Protein AF-A0ABD2HGW5-F1 (afdb_monomer_lite)

Secondary structure (DSSP, 8-state):
---SSSHHHHHHHHHSTTS--HHHHHHHHHHHHS-HHHHHHHHHHHHHHHHHHHHHHHHHHHHSHHHHHHHHHHHHHHHHHHHHHHHHHHHHHHHHHHHHHHHHHHHHHHHHHHHHHHHHHHHHHTHHHHHHHHHHHHHHHHHHHTT-HHHHHHHHHHHHHHHHH-TT-HHHHHHHHHHHHHHHHHHHHHHHHHTS---HHHHHHHHHHHHHHT-S-HHHHHHHHHHHHHHHHHHHHHTS--SSHHHHHHHHHHHHHHHHHHHHHHHHHHH------TTS-HHHHHHHHHHHHHHHHHHHHHHHHHHHHHHHT--

Structure (mmCIF, N/CA/C/O backbone):
data_AF-A0ABD2HGW5-F1
#
_entry.id   AF-A0ABD2HGW5-F1
#
loop_
_atom_site.group_PDB
_atom_site.id
_atom_site.type_symbol
_atom_site.label_atom_id
_atom_site.label_alt_id
_atom_site.label_comp_id
_atom_site.label_asym_id
_atom_site.label_entity_id
_atom_site.label_seq_id
_atom_site.pdbx_PDB_ins_code
_atom_site.Cartn_x
_atom_site.Cartn_y
_atom_site.Cartn_z
_atom_site.occupancy
_atom_site.B_iso_or_equiv
_atom_site.auth_seq_id
_atom_site.auth_comp_id
_atom_site.auth_asym_id
_atom_site.auth_atom_id
_atom_site.pdbx_PDB_model_num
ATOM 1 N N . MET A 1 1 ? -99.941 -37.523 94.372 1.00 29.86 1 MET A N 1
ATOM 2 C CA . MET A 1 1 ? -100.876 -36.448 93.976 1.00 29.86 1 MET A CA 1
ATOM 3 C C . MET A 1 1 ? -100.697 -35.357 95.015 1.00 29.86 1 MET A C 1
ATOM 5 O O . MET A 1 1 ? -101.190 -35.542 96.112 1.00 29.86 1 MET A O 1
ATOM 9 N N . ALA A 1 2 ? -99.752 -34.424 94.890 1.00 38.03 2 ALA A N 1
ATOM 10 C CA . ALA A 1 2 ? -99.457 -33.485 93.797 1.00 38.03 2 ALA A CA 1
ATOM 11 C C . ALA A 1 2 ? -100.592 -32.470 93.573 1.00 38.03 2 ALA A C 1
ATOM 13 O O . ALA A 1 2 ? -101.734 -32.894 93.417 1.00 38.03 2 ALA A O 1
ATOM 14 N N . ALA A 1 3 ? -100.196 -31.190 93.493 1.00 36.38 3 ALA A N 1
ATOM 15 C CA . ALA A 1 3 ? -100.978 -29.944 93.518 1.00 36.38 3 ALA A CA 1
ATOM 16 C C . ALA A 1 3 ? -101.358 -29.543 94.956 1.00 36.38 3 ALA A C 1
ATOM 18 O O . ALA A 1 3 ? -102.123 -30.245 95.600 1.00 36.38 3 ALA A O 1
ATOM 19 N N . VAL A 1 4 ? -100.800 -28.492 95.562 1.00 37.59 4 VAL A N 1
ATOM 20 C CA . VAL A 1 4 ? -100.741 -27.102 95.085 1.00 37.59 4 VAL A CA 1
ATOM 21 C C . VAL A 1 4 ? -99.543 -26.395 95.747 1.00 37.59 4 VAL A C 1
ATOM 23 O O . VAL A 1 4 ? -99.607 -26.099 96.928 1.00 37.59 4 VAL A O 1
ATOM 26 N N . ASP A 1 5 ? -98.468 -26.159 94.994 1.00 42.19 5 ASP A N 1
ATOM 27 C CA . ASP A 1 5 ? -97.391 -25.187 95.313 1.00 42.19 5 ASP A CA 1
ATOM 28 C C . ASP A 1 5 ? -96.862 -24.537 94.009 1.00 42.19 5 ASP A C 1
ATOM 30 O O . ASP A 1 5 ? -95.784 -23.962 93.944 1.00 42.19 5 ASP A O 1
ATOM 34 N N . VAL A 1 6 ? -97.630 -24.663 92.915 1.00 44.66 6 VAL A N 1
ATOM 35 C CA . VAL A 1 6 ? -97.251 -24.200 91.564 1.00 44.66 6 VAL A CA 1
ATOM 36 C C . VAL A 1 6 ? -97.795 -22.792 91.279 1.00 44.66 6 VAL A C 1
ATOM 38 O O . VAL A 1 6 ? -97.371 -22.142 90.326 1.00 44.66 6 VAL A O 1
ATOM 41 N N . GLU A 1 7 ? -98.723 -22.284 92.096 1.00 46.53 7 GLU A N 1
ATOM 42 C CA . GLU A 1 7 ? -99.352 -20.981 91.843 1.00 46.53 7 GLU A CA 1
ATOM 43 C C . GLU A 1 7 ? -98.457 -19.794 92.248 1.00 46.53 7 GLU A C 1
ATOM 45 O O . GLU A 1 7 ? -98.432 -18.799 91.517 1.00 46.53 7 GLU A O 1
ATOM 50 N N . ASP A 1 8 ? -97.632 -19.926 93.295 1.00 50.41 8 ASP A N 1
ATOM 51 C CA . ASP A 1 8 ? -96.753 -18.843 93.771 1.00 50.41 8 ASP A CA 1
ATOM 52 C C . ASP A 1 8 ? -95.543 -18.597 92.850 1.00 50.41 8 ASP A C 1
ATOM 54 O O . ASP A 1 8 ? -95.206 -17.443 92.561 1.00 50.41 8 ASP A O 1
ATOM 58 N N . GLU A 1 9 ? -94.940 -19.653 92.285 1.00 49.97 9 GLU A N 1
ATOM 59 C CA . GLU A 1 9 ? -93.882 -19.506 91.269 1.00 49.97 9 GLU A CA 1
ATOM 60 C C . GLU A 1 9 ? -94.418 -18.878 89.970 1.00 49.97 9 GLU A C 1
ATOM 62 O O . GLU A 1 9 ? -93.730 -18.083 89.318 1.00 49.97 9 GLU A O 1
ATOM 67 N N . SER A 1 10 ? -95.669 -19.183 89.598 1.00 51.41 10 SER A N 1
ATOM 68 C CA . SER A 1 10 ? -96.284 -18.647 88.377 1.00 51.41 10 SER A CA 1
ATOM 69 C C . SER A 1 10 ? -96.604 -17.152 88.490 1.00 51.41 10 SER A C 1
ATOM 71 O O . SER A 1 10 ? -96.489 -16.420 87.502 1.00 51.41 10 SER A O 1
ATOM 73 N N . LEU A 1 11 ? -96.936 -16.672 89.694 1.00 54.91 11 LEU A N 1
ATOM 74 C CA . LEU A 1 11 ? -97.235 -15.263 89.944 1.00 54.91 11 LEU A CA 1
ATOM 75 C C . LEU A 1 11 ? -95.984 -14.389 89.792 1.00 54.91 11 LEU A C 1
ATOM 77 O O . LEU A 1 11 ? -96.024 -13.420 89.031 1.00 54.91 11 LEU A O 1
ATOM 81 N N . LEU A 1 12 ? -94.850 -14.763 90.395 1.00 52.69 12 LEU A N 1
ATOM 82 C CA . LEU A 1 12 ? -93.587 -14.018 90.256 1.00 52.69 12 LEU A CA 1
ATOM 83 C C . LEU A 1 12 ? -93.066 -14.022 88.810 1.00 52.69 12 LEU A C 1
ATOM 85 O O . LEU A 1 12 ? -92.656 -12.979 88.292 1.00 52.69 12 LEU A O 1
ATOM 89 N N . ALA A 1 13 ? -93.162 -15.166 88.127 1.00 54.53 13 ALA A N 1
ATOM 90 C CA . ALA A 1 13 ? -92.785 -15.289 86.722 1.00 54.53 13 ALA A CA 1
ATOM 91 C C . ALA A 1 13 ? -93.717 -14.504 85.778 1.00 54.53 13 ALA A C 1
ATOM 93 O O . ALA A 1 13 ? -93.279 -14.060 84.719 1.00 54.53 13 ALA A O 1
ATOM 94 N N . SER A 1 14 ? -94.994 -14.316 86.131 1.00 55.28 14 SER A N 1
ATOM 95 C CA . SER A 1 14 ? -95.947 -13.534 85.329 1.00 55.28 14 SER A CA 1
ATOM 96 C C . SER A 1 14 ? -95.787 -12.018 85.495 1.00 55.28 14 SER A C 1
ATOM 98 O O . SER A 1 14 ? -96.019 -11.282 84.538 1.00 55.28 14 SER A O 1
ATOM 100 N N . ILE A 1 15 ? -95.337 -11.548 86.665 1.00 56.56 15 ILE A N 1
ATOM 101 C CA . ILE A 1 15 ? -95.212 -10.114 86.973 1.00 56.56 15 ILE A CA 1
ATOM 102 C C . ILE A 1 15 ? -93.927 -9.503 86.374 1.00 56.56 15 ILE A C 1
ATOM 104 O O . ILE A 1 15 ? -93.929 -8.330 86.003 1.00 56.56 15 ILE A O 1
ATOM 108 N N . PHE A 1 16 ? -92.841 -10.275 86.214 1.00 57.75 16 PHE A N 1
ATOM 109 C CA . PHE A 1 16 ? -91.511 -9.741 85.845 1.00 57.75 16 PHE A CA 1
ATOM 110 C C . PHE A 1 16 ? -90.902 -10.301 84.544 1.00 57.75 16 PHE A C 1
ATOM 112 O O . PHE A 1 16 ? -89.715 -10.103 84.280 1.00 57.75 16 PHE A O 1
ATOM 119 N N . LYS A 1 17 ? -91.716 -10.963 83.716 1.00 51.47 17 LYS A N 1
ATOM 120 C CA . LYS A 1 17 ? -91.305 -11.904 82.656 1.00 51.47 17 LYS A CA 1
ATOM 121 C C . LYS A 1 17 ? -90.344 -11.399 81.563 1.00 51.47 17 LYS A C 1
ATOM 123 O O . LYS A 1 17 ? -89.760 -12.236 80.892 1.00 51.47 17 LYS A O 1
ATOM 128 N N . ASP A 1 18 ? -90.119 -10.091 81.408 1.00 51.03 18 ASP A N 1
ATOM 129 C CA . ASP A 1 18 ? -89.374 -9.537 80.258 1.00 51.03 18 ASP A CA 1
ATOM 130 C C . ASP A 1 18 ? -88.251 -8.531 80.598 1.00 51.03 18 ASP A C 1
ATOM 132 O O . ASP A 1 18 ? -87.866 -7.728 79.748 1.00 51.03 18 ASP A O 1
ATOM 136 N N . ARG A 1 19 ? -87.697 -8.507 81.823 1.00 50.50 19 ARG A N 1
ATOM 137 C CA . ARG A 1 19 ? -86.692 -7.470 82.186 1.00 50.50 19 ARG A CA 1
ATOM 138 C C . ARG A 1 19 ? -85.349 -7.930 82.757 1.00 50.50 19 ARG A C 1
ATOM 140 O O . ARG A 1 19 ? -84.525 -7.066 83.050 1.00 50.50 19 ARG A O 1
ATOM 147 N N . PHE A 1 20 ? -85.072 -9.227 82.871 1.00 50.81 20 PHE A N 1
ATOM 148 C CA . PHE A 1 20 ? -83.900 -9.704 83.619 1.00 50.81 20 PHE A CA 1
ATOM 149 C C . PHE A 1 20 ? -83.059 -10.749 82.853 1.00 50.81 20 PHE A C 1
ATOM 151 O O . PHE A 1 20 ? -83.601 -11.604 82.156 1.00 50.81 20 PHE A O 1
ATOM 158 N N . SER A 1 21 ? -81.722 -10.645 82.944 1.00 59.00 21 SER A N 1
ATOM 159 C CA . SER A 1 21 ? -80.742 -11.567 82.333 1.00 59.00 21 SER A CA 1
ATOM 160 C C . SER A 1 21 ? -80.774 -12.956 83.010 1.00 59.00 21 SER A C 1
ATOM 162 O O . SER A 1 21 ? -81.292 -13.072 84.120 1.00 59.00 21 SER A O 1
ATOM 164 N N . PRO A 1 22 ? -80.237 -14.034 82.399 1.00 64.31 22 PRO A N 1
ATOM 165 C CA . PRO A 1 22 ? -80.263 -15.382 82.991 1.00 64.31 22 PRO A CA 1
ATOM 166 C C . PRO A 1 22 ? -79.660 -15.462 84.407 1.00 64.31 22 PRO A C 1
ATOM 168 O O . PRO A 1 22 ? -80.203 -16.174 85.250 1.00 64.31 22 PRO A O 1
ATOM 171 N N . ASP A 1 23 ? -78.624 -14.672 84.703 1.00 64.75 23 ASP A N 1
ATOM 172 C CA . ASP A 1 23 ? -78.031 -14.574 86.047 1.00 64.75 23 ASP A CA 1
ATOM 173 C C . ASP A 1 23 ? -78.985 -13.921 87.060 1.00 64.75 23 ASP A C 1
ATOM 175 O O . ASP A 1 23 ? -79.025 -14.298 88.230 1.00 64.75 23 ASP A O 1
ATOM 179 N N . CYS A 1 24 ? -79.820 -12.982 86.607 1.00 62.97 24 CYS A N 1
ATOM 180 C CA . CYS A 1 24 ? -80.862 -12.394 87.439 1.00 62.97 24 CYS A CA 1
ATOM 181 C C . CYS A 1 24 ? -81.996 -13.387 87.736 1.00 62.97 24 CYS A C 1
ATOM 183 O O . CYS A 1 24 ? -82.562 -13.324 88.819 1.00 62.97 24 CYS A O 1
ATOM 185 N N . ASN A 1 25 ? -82.318 -14.322 86.834 1.00 67.00 25 ASN A N 1
ATOM 186 C CA . ASN A 1 25 ? -83.339 -15.345 87.102 1.00 67.00 25 ASN A CA 1
ATOM 187 C C . ASN A 1 25 ? -82.883 -16.349 88.172 1.00 67.00 25 ASN A C 1
ATOM 189 O O . ASN A 1 25 ? -83.678 -16.719 89.035 1.00 67.00 25 ASN A O 1
ATOM 193 N N . ALA A 1 26 ? -81.603 -16.739 88.161 1.00 70.25 26 ALA A N 1
ATOM 194 C CA . ALA A 1 26 ? -81.020 -17.559 89.225 1.00 70.25 26 ALA A CA 1
ATOM 195 C C . ALA A 1 26 ? -81.057 -16.821 90.575 1.00 70.25 26 ALA A C 1
ATOM 197 O O . ALA A 1 26 ? -81.486 -17.377 91.584 1.00 70.25 26 ALA A O 1
ATOM 198 N N . TYR A 1 27 ? -80.725 -15.530 90.567 1.00 73.19 27 TYR A N 1
ATOM 199 C CA . TYR A 1 27 ? -80.792 -14.685 91.755 1.00 73.19 27 TYR A CA 1
ATOM 200 C C . TYR A 1 27 ? -82.217 -14.503 92.300 1.00 73.19 27 TYR A C 1
ATOM 202 O O . TYR A 1 27 ? -82.440 -14.540 93.507 1.00 73.19 27 TYR A O 1
ATOM 210 N N . LEU A 1 28 ? -83.207 -14.353 91.414 1.00 67.19 28 LEU A N 1
ATOM 211 C CA . LEU A 1 28 ? -84.623 -14.245 91.779 1.00 67.19 28 LEU A CA 1
ATOM 212 C C . LEU A 1 28 ? -85.158 -15.537 92.412 1.00 67.19 28 LEU A C 1
ATOM 214 O O . LEU A 1 28 ? -85.936 -15.461 93.361 1.00 67.19 28 LEU A O 1
ATOM 218 N N . SER A 1 29 ? -84.706 -16.705 91.940 1.00 70.00 29 SER A N 1
ATOM 219 C CA . SER A 1 29 ? -85.039 -17.992 92.568 1.00 70.00 29 SER A CA 1
ATOM 220 C C . SER A 1 29 ? -84.403 -18.160 93.956 1.00 70.00 29 SER A C 1
ATOM 222 O O . SER A 1 29 ? -85.014 -18.722 94.868 1.00 70.00 29 SER A O 1
ATOM 224 N N . GLU A 1 30 ? -83.206 -17.603 94.156 1.00 71.00 30 GLU A N 1
ATOM 225 C CA . GLU A 1 30 ? -82.530 -17.570 95.454 1.00 71.00 30 GLU A CA 1
ATOM 226 C C . GLU A 1 30 ? -83.251 -16.615 96.423 1.00 71.00 30 GLU A C 1
ATOM 228 O O . GLU A 1 30 ? -83.513 -16.981 97.568 1.00 71.00 30 GLU A O 1
ATOM 233 N N . LEU A 1 31 ? -83.704 -15.453 95.935 1.00 67.56 31 LEU A N 1
ATOM 234 C CA . LEU A 1 31 ? -84.539 -14.492 96.667 1.00 67.56 31 LEU A CA 1
ATOM 235 C C . LEU A 1 31 ? -85.859 -15.107 97.156 1.00 67.56 31 LEU A C 1
ATOM 237 O O . LEU A 1 31 ? -86.202 -14.944 98.323 1.00 67.56 31 LEU A O 1
ATOM 241 N N . SER A 1 32 ? -86.578 -15.861 96.317 1.00 68.31 32 SER A N 1
ATOM 242 C CA . SER A 1 32 ? -87.833 -16.518 96.726 1.00 68.31 32 SER A CA 1
ATOM 243 C C . SER A 1 32 ? -87.646 -17.618 97.778 1.00 68.31 32 SER A C 1
ATOM 245 O O . SER A 1 32 ? -88.598 -17.975 98.466 1.00 68.31 32 SER A O 1
ATOM 247 N N . SER A 1 33 ? -86.427 -18.143 97.926 1.00 71.69 33 SER A N 1
ATOM 248 C CA . SER A 1 33 ? -86.093 -19.174 98.918 1.00 71.69 33 SER A CA 1
ATOM 249 C C . SER A 1 33 ? -85.657 -18.613 100.284 1.00 71.69 33 SER A C 1
ATOM 251 O O . SER A 1 33 ? -85.537 -19.363 101.257 1.00 71.69 33 SER A O 1
ATOM 253 N N . LEU A 1 34 ? -85.435 -17.296 100.385 1.00 70.56 34 LEU A N 1
ATOM 254 C CA . LEU A 1 34 ? -85.003 -16.619 101.609 1.00 70.56 34 LEU A CA 1
ATOM 255 C C . LEU A 1 34 ? -86.195 -16.281 102.518 1.00 70.56 34 LEU A C 1
ATOM 257 O O . LEU A 1 34 ? -87.286 -15.934 102.072 1.00 70.56 34 LEU A O 1
ATOM 261 N N . ARG A 1 35 ? -85.988 -16.337 103.839 1.00 69.56 35 ARG A N 1
ATOM 262 C CA . ARG A 1 35 ? -87.020 -15.937 104.815 1.00 69.56 35 ARG A CA 1
ATOM 263 C C . ARG A 1 35 ? -87.236 -14.421 104.767 1.00 69.56 35 ARG A C 1
ATOM 265 O O . ARG A 1 35 ? -86.282 -13.678 104.557 1.00 69.56 35 ARG A O 1
ATOM 272 N N . LEU A 1 36 ? -88.462 -13.957 105.038 1.00 67.75 36 LEU A N 1
ATOM 273 C CA . LEU A 1 36 ? -88.866 -12.542 104.925 1.00 67.75 36 LEU A CA 1
ATOM 274 C C . LEU A 1 36 ? -87.897 -11.565 105.628 1.00 67.75 36 LEU A C 1
ATOM 276 O O . LEU A 1 36 ? -87.579 -10.512 105.088 1.00 67.75 36 LEU A O 1
ATOM 280 N N . GLU A 1 37 ? -87.358 -11.940 106.791 1.00 65.62 37 GLU A N 1
ATOM 281 C CA . GLU A 1 37 ? -86.368 -11.147 107.543 1.00 65.62 37 GLU A CA 1
ATOM 282 C C . GLU A 1 37 ? -85.023 -10.974 106.813 1.00 65.62 37 GLU A C 1
ATOM 284 O O . GLU A 1 37 ? -84.362 -9.946 106.951 1.00 65.62 37 GLU A O 1
ATOM 289 N N . GLN A 1 38 ? -84.610 -11.971 106.027 1.00 63.25 38 GLN A N 1
ATOM 290 C CA . GLN A 1 38 ? -83.389 -11.935 105.221 1.00 63.25 38 GLN A CA 1
ATOM 291 C C . GLN A 1 38 ? -83.611 -11.200 103.899 1.00 63.25 38 GLN A C 1
ATOM 293 O O . GLN A 1 38 ? -82.710 -10.498 103.453 1.00 63.25 38 GLN A O 1
ATOM 298 N N . LEU A 1 39 ? -84.815 -11.291 103.324 1.00 70.75 39 LEU A N 1
ATOM 299 C CA . LEU A 1 39 ? -85.199 -10.561 102.113 1.00 70.75 39 LEU A CA 1
ATOM 300 C C . LEU A 1 39 ? -85.218 -9.040 102.336 1.00 70.75 39 LEU A C 1
ATOM 302 O O . LEU A 1 39 ? -84.816 -8.274 101.467 1.00 70.75 39 LEU A O 1
ATOM 306 N N . VAL A 1 40 ? -85.640 -8.599 103.525 1.00 73.12 40 VAL A N 1
ATOM 307 C CA . VAL A 1 40 ? -85.648 -7.175 103.905 1.00 73.12 40 VAL A CA 1
ATOM 308 C C . VAL A 1 40 ? -84.226 -6.612 104.058 1.00 73.12 40 VAL A C 1
ATOM 310 O O . VAL A 1 40 ? -84.004 -5.446 103.752 1.00 73.12 40 VAL A O 1
ATOM 313 N N . ARG A 1 41 ? -83.253 -7.435 104.476 1.00 75.44 41 ARG A N 1
ATOM 314 C CA . ARG A 1 41 ? -81.828 -7.057 104.605 1.00 75.44 41 ARG A CA 1
ATOM 315 C C . ARG A 1 41 ? -81.005 -7.259 103.334 1.00 75.44 41 ARG A C 1
ATOM 317 O O . ARG A 1 41 ? -79.862 -6.824 103.253 1.00 75.44 41 ARG A O 1
ATOM 324 N N . GLU A 1 42 ? -81.573 -7.931 102.349 1.00 78.69 42 GLU A N 1
ATOM 325 C CA . GLU A 1 42 ? -80.958 -8.232 101.064 1.00 78.69 42 GLU A CA 1
ATOM 326 C C . GLU A 1 42 ? -80.521 -6.975 100.276 1.00 78.69 42 GLU A C 1
ATOM 328 O O . GLU A 1 42 ? -79.347 -6.895 99.908 1.00 78.69 42 GLU A O 1
ATOM 333 N N . PRO A 1 43 ? -81.366 -5.937 100.090 1.00 80.62 43 PRO A N 1
ATOM 334 C CA . PRO A 1 43 ? -80.943 -4.720 99.399 1.00 80.62 43 PRO A CA 1
ATOM 335 C C . PRO A 1 43 ? -79.832 -3.974 100.145 1.00 80.62 43 PRO A C 1
ATOM 337 O O . PRO A 1 43 ? -78.943 -3.417 99.502 1.00 80.62 43 PRO A O 1
ATOM 340 N N . GLU A 1 44 ? -79.849 -3.992 101.482 1.00 81.12 44 GLU A N 1
ATOM 341 C CA . GLU A 1 44 ? -78.773 -3.425 102.302 1.00 81.12 44 GLU A CA 1
ATOM 342 C C . GLU A 1 44 ? -77.466 -4.200 102.082 1.00 81.12 44 GLU A C 1
ATOM 344 O O . GLU A 1 44 ? -76.440 -3.589 101.788 1.00 81.12 44 GLU A O 1
ATOM 349 N N . ARG A 1 45 ? -77.514 -5.539 102.084 1.00 82.94 45 ARG A N 1
ATOM 350 C CA . ARG A 1 45 ? -76.362 -6.405 101.788 1.00 82.94 45 ARG A CA 1
ATOM 351 C C . ARG A 1 45 ? -75.800 -6.167 100.386 1.00 82.94 45 ARG A C 1
ATOM 353 O O . ARG A 1 45 ? -74.595 -6.017 100.234 1.00 82.94 45 ARG A O 1
ATOM 360 N N . LEU A 1 46 ? -76.643 -6.092 99.355 1.00 83.75 46 LEU A N 1
ATOM 361 C CA . LEU A 1 46 ? -76.188 -5.794 97.990 1.00 83.75 46 LEU A CA 1
ATOM 362 C C . LEU A 1 46 ? -75.581 -4.402 97.871 1.00 83.75 46 LEU A C 1
ATOM 364 O O . LEU A 1 46 ? -74.644 -4.191 97.098 1.00 83.75 46 LEU A O 1
ATOM 368 N N . GLN A 1 47 ? -76.125 -3.431 98.600 1.00 84.75 47 GLN A N 1
ATOM 369 C CA . GLN A 1 47 ? -75.588 -2.081 98.617 1.00 84.75 47 GLN A CA 1
ATOM 370 C C . GLN A 1 47 ? -74.222 -2.043 99.316 1.00 84.75 47 GLN A C 1
ATOM 372 O O . GLN A 1 47 ? -73.318 -1.369 98.816 1.00 84.75 47 GLN A O 1
ATOM 377 N N . GLU A 1 48 ? -74.048 -2.809 100.394 1.00 86.31 48 GLU A N 1
ATOM 378 C CA . GLU A 1 48 ? -72.771 -3.020 101.081 1.00 86.31 48 GLU A CA 1
ATOM 379 C C . GLU A 1 48 ? -71.753 -3.750 100.197 1.00 86.31 48 GLU A C 1
ATOM 381 O O . GLU A 1 48 ? -70.641 -3.254 100.026 1.00 86.31 48 GLU A O 1
ATOM 386 N N . ASP A 1 49 ? -72.131 -4.851 99.546 1.00 85.06 49 ASP A N 1
ATOM 387 C CA . ASP A 1 49 ? -71.257 -5.602 98.638 1.00 85.06 49 ASP A CA 1
ATOM 388 C C . ASP A 1 49 ? -70.865 -4.765 97.419 1.00 85.06 49 ASP A C 1
ATOM 390 O O . ASP A 1 49 ? -69.699 -4.719 97.024 1.00 85.06 49 ASP A O 1
ATOM 394 N N . ARG A 1 50 ? -71.804 -4.015 96.836 1.00 87.50 50 ARG A N 1
ATOM 395 C CA . ARG A 1 50 ? -71.499 -3.079 95.748 1.00 87.50 50 ARG A CA 1
ATOM 396 C C . ARG A 1 50 ? -70.545 -1.984 96.214 1.00 87.50 50 ARG A C 1
ATOM 398 O O . ARG A 1 50 ? -69.627 -1.628 95.471 1.00 87.50 50 ARG A O 1
ATOM 405 N N . ALA A 1 51 ? -70.761 -1.425 97.404 1.00 87.94 51 ALA A N 1
ATOM 406 C CA . ALA A 1 51 ? -69.868 -0.425 97.97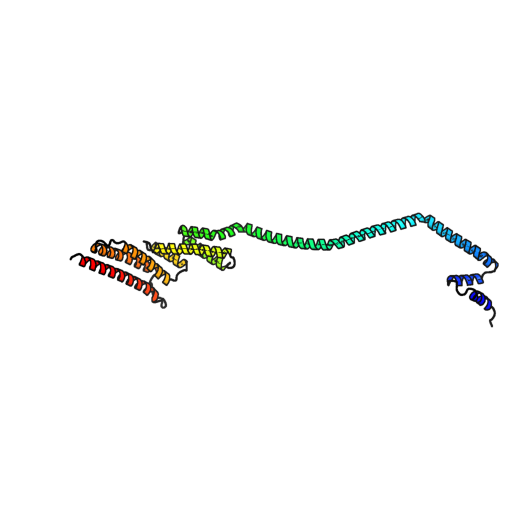7 1.00 87.94 51 ALA A CA 1
ATOM 407 C C . ALA A 1 51 ? -68.472 -1.014 98.224 1.00 87.94 51 ALA A C 1
ATOM 409 O O . ALA A 1 51 ? -67.481 -0.375 97.868 1.00 87.94 51 ALA A O 1
ATOM 410 N N . LEU A 1 52 ? -68.395 -2.250 98.723 1.00 89.69 52 LEU A N 1
ATOM 411 C CA . LEU A 1 52 ? -67.159 -2.989 98.948 1.00 89.69 52 LEU A CA 1
ATOM 412 C C . LEU A 1 52 ? -66.415 -3.248 97.637 1.00 89.69 52 LEU A C 1
ATOM 414 O O . LEU A 1 52 ? -65.232 -2.939 97.547 1.00 89.69 52 LEU A O 1
ATOM 418 N N . ILE A 1 53 ? -67.087 -3.744 96.598 1.00 88.38 53 ILE A N 1
ATOM 419 C CA . ILE A 1 53 ? -66.476 -4.003 95.287 1.00 88.38 53 ILE A CA 1
ATOM 420 C C . ILE A 1 53 ? -66.008 -2.694 94.646 1.00 88.38 53 ILE A C 1
ATOM 422 O O . ILE A 1 53 ? -64.908 -2.630 94.093 1.00 88.38 53 ILE A O 1
ATOM 426 N N . LEU A 1 54 ? -66.792 -1.616 94.742 1.00 90.00 54 LEU A N 1
ATOM 427 C CA . LEU A 1 54 ? -66.372 -0.298 94.261 1.00 90.00 54 LEU A CA 1
ATOM 428 C C . LEU A 1 54 ? -65.158 0.222 95.030 1.00 90.00 54 LEU A C 1
ATOM 430 O O . LEU A 1 54 ? -64.255 0.793 94.419 1.00 90.00 54 LEU A O 1
ATOM 434 N N . GL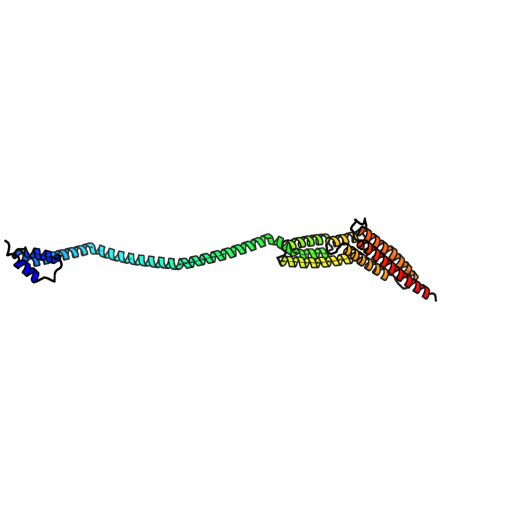N A 1 55 ? -65.109 0.011 96.343 1.00 88.25 55 GLN A N 1
ATOM 435 C CA . GLN A 1 55 ? -63.971 0.387 97.171 1.00 88.25 55 GLN A CA 1
ATOM 436 C C . GLN A 1 55 ? -62.741 -0.464 96.846 1.00 88.25 55 GLN A C 1
ATOM 438 O O . GLN A 1 55 ? -61.673 0.098 96.648 1.00 88.25 55 GLN A O 1
ATOM 443 N N . GLN A 1 56 ? -62.883 -1.778 96.673 1.00 89.31 56 GLN A N 1
ATOM 444 C CA . GLN A 1 56 ? -61.807 -2.679 96.252 1.00 89.31 56 GLN A CA 1
ATOM 445 C C . GLN A 1 56 ? -61.280 -2.324 94.861 1.00 89.31 56 GLN A C 1
ATOM 447 O O . GLN A 1 56 ? -60.072 -2.310 94.643 1.00 89.31 56 GLN A O 1
ATOM 452 N N . THR A 1 57 ? -62.164 -1.976 93.927 1.00 85.38 57 THR A N 1
ATOM 453 C CA . THR A 1 57 ? -61.779 -1.554 92.574 1.00 85.38 57 THR A CA 1
ATOM 454 C C . THR A 1 57 ? -61.063 -0.204 92.610 1.00 85.38 57 THR A C 1
ATOM 456 O O . THR A 1 57 ? -60.055 -0.025 91.927 1.00 85.38 57 THR A O 1
ATOM 459 N N . ARG A 1 58 ? -61.529 0.739 93.442 1.00 84.44 58 ARG A N 1
ATOM 460 C CA . ARG A 1 58 ? -60.862 2.031 93.664 1.00 84.44 58 ARG A CA 1
ATOM 461 C C . ARG A 1 58 ? -59.517 1.871 94.355 1.00 84.44 58 ARG A C 1
ATOM 463 O O . ARG A 1 58 ? -58.562 2.492 93.913 1.00 84.44 58 ARG A O 1
ATOM 470 N N . ASP A 1 59 ? -59.416 1.022 95.369 1.00 86.00 59 ASP A N 1
ATOM 471 C CA . ASP A 1 59 ? -58.167 0.727 96.067 1.00 86.00 59 ASP A CA 1
ATOM 472 C C . ASP A 1 59 ? -57.181 0.017 95.145 1.00 86.00 59 ASP A C 1
ATOM 474 O O . ASP A 1 59 ? -55.997 0.330 95.163 1.00 86.00 59 ASP A O 1
ATOM 478 N N . LEU A 1 60 ? -57.640 -0.898 94.289 1.00 84.88 60 LEU A N 1
ATOM 479 C CA . LEU A 1 60 ? -56.793 -1.548 93.294 1.00 84.88 60 LEU A CA 1
ATOM 480 C C . LEU A 1 60 ? -56.316 -0.548 92.233 1.00 84.88 60 LEU A C 1
ATOM 482 O O . LEU A 1 60 ? -55.131 -0.532 91.894 1.00 84.88 60 LEU A O 1
ATOM 486 N N . ALA A 1 61 ? -57.215 0.313 91.750 1.00 83.25 61 ALA A N 1
ATOM 487 C CA . ALA A 1 61 ? -56.880 1.392 90.831 1.00 83.25 61 ALA A CA 1
ATOM 488 C C . ALA A 1 61 ? -55.909 2.390 91.476 1.00 83.25 61 ALA A C 1
ATOM 490 O O . ALA A 1 61 ? -54.951 2.784 90.827 1.00 83.25 61 ALA A O 1
ATOM 491 N N . PHE A 1 62 ? -56.084 2.744 92.752 1.00 83.25 62 PHE A N 1
ATOM 492 C CA . PHE A 1 62 ? -55.232 3.684 93.485 1.00 83.25 62 PHE A CA 1
ATOM 493 C C . PHE A 1 62 ? -53.902 3.067 93.931 1.00 83.25 62 PHE A C 1
ATOM 495 O O . PHE A 1 62 ? -52.886 3.746 93.977 1.00 83.25 62 PHE A O 1
ATOM 502 N N . ARG A 1 63 ? -53.844 1.770 94.227 1.00 85.12 63 ARG A N 1
ATOM 503 C CA . ARG A 1 63 ? -52.573 1.092 94.526 1.00 85.12 63 ARG A CA 1
ATOM 504 C C . ARG A 1 63 ? -51.727 0.920 93.268 1.00 85.12 63 ARG A C 1
ATOM 506 O O . ARG A 1 63 ? -50.508 1.019 93.343 1.00 85.12 63 ARG A O 1
ATOM 513 N N . ASN A 1 64 ? -52.369 0.722 92.115 1.00 86.12 64 ASN A N 1
ATOM 514 C CA . ASN A 1 64 ? -51.691 0.437 90.850 1.00 86.12 64 ASN A CA 1
ATOM 515 C C . ASN A 1 64 ? -51.783 1.567 89.808 1.00 86.12 64 ASN A C 1
ATOM 517 O O . ASN A 1 64 ? -51.408 1.346 88.656 1.00 86.12 64 ASN A O 1
ATOM 521 N N . TYR A 1 65 ? -52.232 2.781 90.168 1.00 87.00 65 TYR A N 1
ATOM 522 C CA . TYR A 1 65 ? -52.432 3.868 89.189 1.00 87.00 65 TYR A CA 1
ATOM 523 C C . TYR A 1 65 ? -51.133 4.232 88.466 1.00 87.00 65 TYR A C 1
ATOM 525 O O . TYR A 1 65 ? -51.155 4.508 87.270 1.00 87.00 65 TYR A O 1
ATOM 533 N N . GLN A 1 66 ? -49.984 4.178 89.155 1.00 88.00 66 GLN A N 1
ATOM 534 C CA . GLN A 1 66 ? -48.688 4.424 88.519 1.00 88.00 66 GLN A CA 1
ATOM 535 C C . GLN A 1 66 ? -48.362 3.380 87.455 1.00 88.00 66 GLN A C 1
ATOM 537 O O . GLN A 1 66 ? -47.792 3.731 86.426 1.00 88.00 66 GLN A O 1
ATOM 542 N N . THR A 1 67 ? -48.734 2.120 87.675 1.00 87.62 67 THR A N 1
ATOM 543 C CA . THR A 1 67 ? -48.558 1.053 86.688 1.00 87.62 67 THR A CA 1
ATOM 544 C C . THR A 1 67 ? -49.457 1.307 85.487 1.00 87.62 67 THR A C 1
ATOM 546 O O . THR A 1 67 ? -48.961 1.288 84.371 1.00 87.62 67 THR A O 1
ATOM 549 N N . PHE A 1 68 ? -50.729 1.668 85.693 1.00 86.88 68 PHE A N 1
ATOM 550 C CA . PHE A 1 68 ? -51.635 2.020 84.594 1.00 86.88 68 PHE A CA 1
ATOM 551 C C . PHE A 1 68 ? -51.149 3.228 83.781 1.00 86.88 68 PHE A C 1
ATOM 553 O O . PHE A 1 68 ? -51.127 3.157 82.555 1.00 86.88 68 PHE A O 1
ATOM 560 N N . ILE A 1 69 ? -50.693 4.303 84.437 1.00 87.56 69 ILE A N 1
ATOM 561 C CA . ILE A 1 69 ? -50.137 5.484 83.754 1.00 87.56 69 ILE A CA 1
ATOM 562 C C . ILE A 1 69 ? -48.859 5.118 82.997 1.00 87.56 69 ILE A C 1
ATOM 564 O O . ILE A 1 69 ? -48.701 5.492 81.838 1.00 87.56 69 ILE A O 1
ATOM 568 N N . ARG A 1 70 ? -47.943 4.363 83.618 1.00 88.56 70 ARG A N 1
ATOM 569 C CA . ARG A 1 70 ? -46.714 3.915 82.949 1.00 88.56 70 ARG A CA 1
ATOM 570 C C . ARG A 1 70 ? -47.026 3.020 81.759 1.00 88.56 70 ARG A C 1
ATOM 572 O O . ARG A 1 70 ? -46.437 3.223 80.708 1.00 88.56 70 ARG A O 1
ATOM 579 N N . THR A 1 71 ? -47.963 2.085 81.883 1.00 90.44 71 THR A N 1
ATOM 580 C CA . THR A 1 71 ? -48.390 1.221 80.779 1.00 90.44 71 THR A CA 1
ATOM 581 C C . THR A 1 71 ? -49.029 2.032 79.656 1.00 90.44 71 THR A C 1
ATOM 583 O O . THR A 1 71 ? -48.683 1.806 78.500 1.00 90.44 71 THR A O 1
ATOM 586 N N . ALA A 1 72 ? -49.887 3.008 79.964 1.00 90.31 72 ALA A N 1
ATOM 587 C CA . ALA A 1 72 ? -50.478 3.897 78.963 1.00 90.31 72 ALA A CA 1
ATOM 588 C C . ALA A 1 72 ? -49.405 4.720 78.229 1.00 90.31 72 ALA A C 1
ATOM 590 O O . ALA A 1 72 ? -49.345 4.682 77.002 1.00 90.31 72 ALA A O 1
ATOM 591 N N . ASN A 1 73 ? -48.488 5.355 78.966 1.00 91.12 73 ASN A N 1
ATOM 592 C CA . ASN A 1 73 ? -47.380 6.128 78.396 1.00 91.12 73 ASN A CA 1
ATOM 593 C C . ASN A 1 73 ? -46.431 5.248 77.568 1.00 91.12 73 ASN A C 1
ATOM 595 O O . ASN A 1 73 ? -46.021 5.627 76.476 1.00 91.12 73 ASN A O 1
ATOM 599 N N . CYS A 1 74 ? -46.078 4.056 78.059 1.00 91.19 74 CYS A N 1
ATOM 600 C CA . CYS A 1 74 ? -45.269 3.098 77.308 1.00 91.19 74 CYS A CA 1
ATOM 601 C C . CYS A 1 74 ? -45.981 2.654 76.028 1.00 91.19 74 CYS A C 1
ATOM 603 O O . CYS A 1 74 ? -45.341 2.562 74.989 1.00 91.19 74 CYS A O 1
ATOM 605 N N . THR A 1 75 ? -47.293 2.423 76.080 1.00 92.81 75 THR A N 1
ATOM 606 C CA . THR A 1 75 ? -48.087 2.051 74.902 1.00 92.81 75 THR A CA 1
ATOM 607 C C . THR A 1 75 ? -48.105 3.184 73.877 1.00 92.81 75 THR A C 1
ATOM 609 O O . THR A 1 75 ? -47.881 2.935 72.697 1.00 92.81 75 THR A O 1
ATOM 612 N N . GLU A 1 76 ? -48.282 4.431 74.315 1.00 92.44 76 GLU A N 1
ATOM 613 C CA . GLU A 1 76 ? -48.216 5.611 73.445 1.00 92.44 76 GLU A CA 1
ATOM 614 C C . GLU A 1 76 ? -46.833 5.766 72.789 1.00 92.44 76 GLU A C 1
ATOM 616 O O . GLU A 1 76 ? -46.732 5.962 71.575 1.00 92.44 76 GLU A O 1
ATOM 621 N N . LEU A 1 77 ? -45.756 5.606 73.568 1.00 93.69 77 LEU A N 1
ATOM 622 C CA . LEU A 1 77 ? -44.381 5.632 73.061 1.00 93.69 77 LEU A CA 1
ATOM 623 C C . LEU A 1 77 ? -44.139 4.534 72.020 1.00 93.69 77 LEU A C 1
ATOM 625 O O . LEU A 1 77 ? -43.591 4.818 70.957 1.00 93.69 77 LEU A O 1
ATOM 629 N N . ILE A 1 78 ? -44.590 3.309 72.300 1.00 94.00 78 ILE A N 1
ATOM 630 C CA . ILE A 1 78 ? -44.487 2.169 71.385 1.00 94.00 78 ILE A CA 1
ATOM 631 C C . ILE A 1 78 ? -45.226 2.474 70.079 1.00 94.00 78 ILE A C 1
ATOM 633 O O . ILE A 1 78 ? -44.641 2.319 69.011 1.00 94.00 78 ILE A O 1
ATOM 637 N N . TYR A 1 79 ? -46.468 2.965 70.134 1.00 94.44 79 TYR A N 1
ATOM 638 C CA . TYR A 1 79 ? -47.231 3.321 68.932 1.00 94.44 79 TYR A CA 1
ATOM 639 C C . TYR A 1 79 ? -46.529 4.382 68.085 1.00 94.44 79 TYR A C 1
ATOM 641 O O . TYR A 1 79 ? -46.451 4.258 66.858 1.00 94.44 79 TYR A O 1
ATOM 649 N N . ARG A 1 80 ? -45.978 5.413 68.728 1.00 94.94 80 ARG A N 1
ATOM 650 C CA . ARG A 1 80 ? -45.224 6.462 68.040 1.00 94.94 80 ARG A CA 1
ATOM 651 C C . ARG A 1 80 ? -43.965 5.906 67.377 1.00 94.94 80 ARG A C 1
ATOM 653 O O . ARG A 1 80 ? -43.688 6.235 66.223 1.00 94.94 80 ARG A O 1
ATOM 660 N N . ASP A 1 81 ? -43.210 5.072 68.084 1.00 94.50 81 ASP A N 1
ATOM 661 C CA . ASP A 1 81 ? -41.970 4.498 67.564 1.00 94.50 81 ASP A CA 1
ATOM 662 C C . ASP A 1 81 ? -42.251 3.515 66.418 1.00 94.50 81 ASP A C 1
ATOM 664 O O . ASP A 1 81 ? -41.586 3.594 65.384 1.00 94.50 81 ASP A O 1
ATOM 668 N N . PHE A 1 82 ? -43.294 2.684 66.521 1.00 95.38 82 PHE A N 1
ATOM 669 C CA . PHE A 1 82 ? -43.751 1.827 65.421 1.00 95.38 82 PHE A CA 1
ATOM 670 C C . PHE A 1 82 ? -44.185 2.634 64.198 1.00 95.38 82 PHE A C 1
ATOM 672 O O . PHE A 1 82 ? -43.764 2.314 63.089 1.00 95.38 82 PHE A O 1
ATOM 679 N N . SER A 1 83 ? -44.928 3.727 64.388 1.00 94.56 83 SER A N 1
ATOM 680 C CA . SER A 1 83 ? -45.322 4.620 63.285 1.00 94.56 83 SER A CA 1
ATOM 681 C C . SER A 1 83 ? -44.100 5.243 62.597 1.00 94.56 83 SER A C 1
ATOM 683 O O . SER A 1 83 ? -44.065 5.430 61.376 1.00 94.56 83 SER A O 1
ATOM 685 N N . ARG A 1 84 ? -43.047 5.545 63.370 1.00 95.31 84 ARG A N 1
ATOM 686 C CA . ARG A 1 84 ? -41.786 6.080 62.840 1.00 95.31 84 ARG A CA 1
ATOM 687 C C . ARG A 1 84 ? -41.014 5.023 62.054 1.00 95.31 84 ARG A C 1
ATOM 689 O O . ARG A 1 84 ? -40.460 5.334 60.996 1.00 95.31 84 ARG A O 1
ATOM 696 N N . VAL A 1 85 ? -40.980 3.786 62.551 1.00 95.62 85 VAL A N 1
ATOM 697 C CA . VAL A 1 85 ? -40.384 2.638 61.853 1.00 95.62 85 VAL A CA 1
ATOM 698 C C . VAL A 1 85 ? -41.129 2.366 60.552 1.00 95.62 85 VAL A C 1
ATOM 700 O O . VAL A 1 85 ? -40.489 2.295 59.508 1.00 95.62 85 VAL A O 1
ATOM 703 N N . GLU A 1 86 ? -42.458 2.315 60.581 1.00 95.62 86 GLU A N 1
ATOM 704 C CA . GLU A 1 86 ? -43.301 2.136 59.397 1.00 95.62 86 GLU A CA 1
ATOM 705 C C . GLU A 1 86 ? -43.019 3.212 58.341 1.00 95.62 86 GLU A C 1
ATOM 707 O O . GLU A 1 86 ? -42.730 2.900 57.186 1.00 95.62 86 GLU A O 1
ATOM 712 N N . SER A 1 87 ? -42.984 4.482 58.749 1.00 95.62 87 SER A N 1
ATOM 713 C CA . SER A 1 87 ? -42.656 5.599 57.855 1.00 95.62 87 SER A CA 1
ATOM 714 C C . SER A 1 87 ? -41.260 5.457 57.233 1.00 95.62 87 SER A C 1
ATOM 716 O O . SER A 1 87 ? -41.064 5.726 56.047 1.00 95.62 87 SER A O 1
ATOM 718 N N . SER A 1 88 ? -40.281 5.005 58.023 1.00 94.69 88 SER A N 1
ATOM 719 C CA . SER A 1 88 ? -38.893 4.826 57.580 1.00 94.69 88 SER A CA 1
ATOM 720 C C . SER A 1 88 ? -38.755 3.648 56.610 1.00 94.69 88 SER A C 1
ATOM 722 O O . SER A 1 88 ? -38.041 3.747 55.611 1.00 94.69 88 SER A O 1
ATOM 724 N N . VAL A 1 89 ? -39.475 2.554 56.869 1.00 95.81 89 VAL A N 1
ATOM 725 C CA . VAL A 1 89 ? -39.541 1.376 55.997 1.00 95.81 89 VAL A CA 1
ATOM 726 C C . VAL A 1 89 ? -40.236 1.723 54.684 1.00 95.81 89 VAL A C 1
ATOM 728 O O . VAL A 1 89 ? -39.707 1.405 53.622 1.00 95.81 89 VAL A O 1
ATOM 731 N N . ASN A 1 90 ? -41.345 2.462 54.721 1.00 95.06 90 ASN A N 1
ATOM 732 C CA . ASN A 1 90 ? -42.041 2.912 53.515 1.00 95.06 90 ASN A CA 1
ATOM 733 C C . ASN A 1 90 ? -41.171 3.848 52.663 1.00 95.06 90 ASN A C 1
ATOM 735 O O . ASN A 1 90 ? -41.122 3.712 51.439 1.00 95.06 90 ASN A O 1
ATOM 739 N N . LEU A 1 91 ? -40.409 4.747 53.295 1.00 95.50 91 LEU A N 1
ATOM 740 C CA . LEU A 1 91 ? -39.442 5.590 52.590 1.00 95.50 91 LEU A CA 1
ATOM 741 C C . LEU A 1 91 ? -38.335 4.756 51.928 1.00 95.50 91 LEU A C 1
ATOM 743 O O . LEU A 1 91 ? -37.942 5.042 50.794 1.00 95.50 91 LEU A O 1
ATOM 747 N N . LEU A 1 92 ? -37.828 3.732 52.621 1.00 94.69 92 LEU A N 1
ATOM 748 C CA . LEU A 1 92 ? -36.806 2.835 52.085 1.00 94.69 92 LEU A CA 1
ATOM 749 C C . LEU A 1 92 ? -37.342 2.039 50.891 1.00 94.69 92 LEU A C 1
ATOM 751 O O . LEU A 1 92 ? -36.691 2.011 49.848 1.00 94.69 92 LEU A O 1
ATOM 755 N N . ILE A 1 93 ? -38.543 1.467 51.015 1.00 95.06 93 ILE A N 1
ATOM 756 C CA . ILE A 1 93 ? -39.230 0.741 49.938 1.00 95.06 93 ILE A CA 1
ATOM 757 C C . ILE A 1 93 ? -39.452 1.655 48.729 1.00 95.06 93 ILE A C 1
ATOM 759 O O . ILE A 1 93 ? -39.230 1.228 47.601 1.00 95.06 93 ILE A O 1
ATOM 763 N N . GLY A 1 94 ? -39.807 2.926 48.941 1.00 93.94 94 GLY A N 1
ATOM 764 C CA . GLY A 1 94 ? -39.962 3.894 47.854 1.00 93.94 94 GLY A CA 1
ATOM 765 C C . GLY A 1 94 ? -38.647 4.271 47.156 1.00 93.94 94 GLY A C 1
ATOM 766 O O . GLY A 1 94 ? -38.630 4.493 45.947 1.00 93.94 94 GLY A O 1
ATOM 767 N N . LYS A 1 95 ? -37.522 4.334 47.885 1.00 94.12 95 LYS A N 1
ATOM 768 C CA . LYS A 1 95 ? -36.216 4.743 47.327 1.00 94.12 95 LYS A CA 1
ATOM 769 C C . LYS A 1 95 ? -35.403 3.596 46.722 1.00 94.12 95 LYS A C 1
ATOM 771 O O . LYS A 1 95 ? -34.588 3.857 45.834 1.00 94.12 95 LYS A O 1
ATOM 776 N N . LEU A 1 96 ? -35.609 2.354 47.166 1.00 94.81 96 LEU A N 1
ATOM 777 C CA . LEU A 1 96 ? -34.863 1.180 46.693 1.00 94.81 96 LEU A CA 1
ATOM 778 C C . LEU A 1 96 ? -34.948 0.980 45.164 1.00 94.81 96 LEU A C 1
ATOM 780 O O . LEU A 1 96 ? -33.905 0.768 44.543 1.00 94.81 96 LEU A O 1
ATOM 784 N N . PRO A 1 97 ? -36.129 1.104 44.519 1.00 94.44 97 PRO A N 1
ATOM 785 C CA . PRO A 1 97 ? -36.250 0.949 43.071 1.00 94.44 97 PRO A CA 1
ATOM 786 C C . PRO A 1 97 ? -35.449 2.004 42.301 1.00 94.44 97 PRO A C 1
ATOM 788 O O . PRO A 1 97 ? -34.713 1.657 41.379 1.00 94.44 97 PRO A O 1
ATOM 791 N N . GLY A 1 98 ? -35.517 3.270 42.731 1.00 94.00 98 GLY A N 1
ATOM 792 C CA . GLY A 1 98 ? -34.776 4.372 42.108 1.00 94.00 98 GLY A CA 1
ATOM 793 C C . GLY A 1 98 ? -33.262 4.302 42.339 1.00 94.00 98 GLY A C 1
ATOM 794 O O . GLY A 1 98 ? -32.489 4.835 41.542 1.00 94.00 98 GLY A O 1
ATOM 795 N N . LEU A 1 99 ? -32.812 3.647 43.415 1.00 94.44 99 LEU A N 1
ATOM 796 C CA . LEU A 1 99 ? -31.404 3.284 43.584 1.00 94.44 99 LEU A CA 1
ATOM 797 C C . LEU A 1 99 ? -31.021 2.163 42.611 1.00 94.44 99 LEU A C 1
ATOM 799 O O . LEU A 1 99 ? -30.027 2.290 41.905 1.00 94.44 99 LEU A O 1
ATOM 803 N N . GLY A 1 100 ? -31.829 1.104 42.526 1.00 95.00 100 GLY A N 1
ATOM 804 C CA . GLY A 1 100 ? -31.580 -0.024 41.629 1.00 95.00 100 GLY A CA 1
ATOM 805 C C . GLY A 1 100 ? -31.512 0.385 40.156 1.00 95.00 100 GLY A C 1
ATOM 806 O O . GLY A 1 100 ? -30.649 -0.092 39.424 1.00 95.00 100 GLY A O 1
ATOM 807 N N . GLU A 1 101 ? -32.377 1.299 39.721 1.00 95.50 101 GLU A N 1
ATOM 808 C CA . GLU A 1 101 ? -32.350 1.844 38.361 1.00 95.50 101 GLU A CA 1
ATOM 809 C C . GLU A 1 101 ? -31.089 2.672 38.092 1.00 95.50 101 GLU A C 1
ATOM 811 O O . GLU A 1 101 ? -30.419 2.452 37.084 1.00 95.50 101 GLU A O 1
ATOM 816 N N . ARG A 1 102 ? -30.689 3.536 39.034 1.00 96.06 102 ARG A N 1
ATOM 817 C CA . ARG A 1 102 ? -29.434 4.294 38.933 1.00 96.06 102 ARG A CA 1
ATOM 818 C C . ARG A 1 102 ? -28.200 3.399 38.928 1.00 96.06 102 ARG A C 1
ATOM 820 O O . ARG A 1 102 ? -27.292 3.645 38.145 1.00 96.06 102 ARG A O 1
ATOM 827 N N . CYS A 1 103 ? -28.171 2.341 39.736 1.00 96.50 103 CYS A N 1
ATOM 828 C CA . CYS A 1 103 ? -27.088 1.359 39.709 1.00 96.50 103 CYS A CA 1
ATOM 829 C C . CYS A 1 103 ? -27.012 0.633 38.360 1.00 96.50 103 CYS A C 1
ATOM 831 O O . CYS A 1 103 ? -25.916 0.427 37.848 1.00 96.50 103 CYS A O 1
ATOM 833 N N . ARG A 1 104 ? -28.154 0.279 37.754 1.00 96.00 104 ARG A N 1
ATOM 834 C CA . ARG A 1 104 ? -28.181 -0.309 36.404 1.00 96.00 104 ARG A CA 1
ATOM 835 C C . ARG A 1 104 ? -27.665 0.665 35.344 1.00 96.00 104 ARG A C 1
ATOM 837 O O . ARG A 1 104 ? -26.862 0.255 34.512 1.00 96.00 104 ARG A O 1
ATOM 844 N N . GLY A 1 105 ? -28.076 1.933 35.405 1.00 97.06 105 GLY A N 1
ATOM 845 C CA . GLY A 1 105 ? -27.554 2.986 34.528 1.00 97.06 105 GLY A CA 1
ATOM 846 C C . GLY A 1 105 ? -26.041 3.148 34.672 1.00 97.06 105 GLY A C 1
ATOM 847 O O . GLY A 1 105 ? -25.314 3.050 33.689 1.00 97.06 105 GLY A O 1
ATOM 848 N N . PHE A 1 106 ? -25.561 3.258 35.913 1.00 97.00 106 PHE A N 1
ATOM 849 C CA . PHE A 1 106 ? -24.136 3.354 36.220 1.00 97.00 106 PHE A CA 1
ATOM 850 C C . PHE A 1 106 ? -23.336 2.156 35.696 1.00 97.00 106 PHE A C 1
ATOM 852 O O . PHE A 1 106 ? -22.269 2.349 35.127 1.00 97.00 106 PHE A O 1
ATOM 859 N N . MET A 1 107 ? -23.832 0.922 35.853 1.00 96.81 107 MET A N 1
ATOM 860 C CA . MET A 1 107 ? -23.142 -0.262 3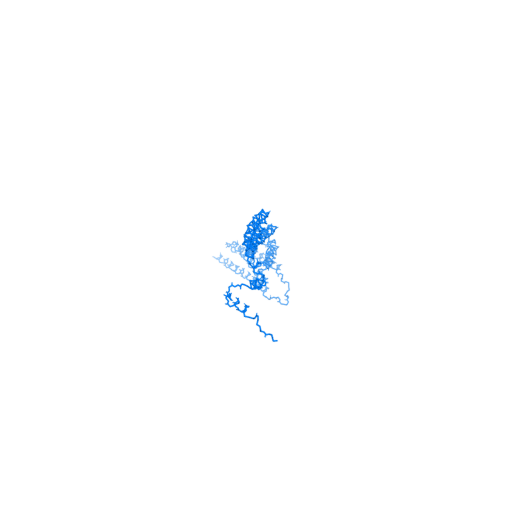5.323 1.00 96.81 107 MET A CA 1
ATOM 861 C C . MET A 1 107 ? -23.014 -0.212 33.799 1.00 96.81 107 MET A C 1
ATOM 863 O O . MET A 1 107 ? -21.940 -0.501 33.279 1.00 96.81 107 MET A O 1
ATOM 867 N N . LYS A 1 108 ? -24.077 0.196 33.096 1.00 96.50 108 LYS A N 1
ATOM 868 C CA . LYS A 1 108 ? -24.058 0.333 31.637 1.00 96.50 108 LYS A CA 1
ATOM 869 C C . LYS A 1 108 ? -23.054 1.399 31.188 1.00 96.50 108 LYS A C 1
ATOM 871 O O . LYS A 1 108 ? -22.215 1.130 30.335 1.00 96.50 108 LYS A O 1
ATOM 876 N N . GLU A 1 109 ? -23.091 2.579 31.804 1.00 96.56 109 GLU A N 1
ATOM 877 C CA . GLU A 1 109 ? -22.145 3.664 31.510 1.00 96.56 109 GLU A CA 1
ATOM 878 C C . GLU A 1 109 ? -20.699 3.258 31.825 1.00 96.56 109 GLU A C 1
ATOM 880 O O . GLU A 1 109 ? -19.790 3.507 31.035 1.00 96.56 109 GLU A O 1
ATOM 885 N N . ALA A 1 110 ? -20.466 2.585 32.955 1.00 96.94 110 ALA A N 1
ATOM 886 C CA . ALA A 1 110 ? -19.144 2.104 33.337 1.00 96.94 110 ALA A CA 1
ATOM 887 C C . ALA A 1 110 ? -18.597 1.057 32.351 1.00 96.94 110 ALA A C 1
ATOM 889 O O . ALA A 1 110 ? -17.396 1.052 32.073 1.00 96.94 110 ALA A O 1
ATOM 890 N N . GLU A 1 111 ? -19.453 0.195 31.799 1.00 96.50 111 GLU A N 1
ATOM 891 C CA . GLU A 1 111 ? -19.076 -0.783 30.776 1.00 96.50 111 GLU A CA 1
ATOM 892 C C . GLU A 1 111 ? -18.735 -0.108 29.440 1.00 96.50 111 GLU A C 1
ATOM 894 O O . GLU A 1 111 ? -17.697 -0.408 28.845 1.00 96.50 111 GLU A O 1
ATOM 899 N N . GLU A 1 112 ? -19.535 0.870 29.010 1.00 96.12 112 GLU A N 1
ATOM 900 C CA . GLU A 1 112 ? -19.259 1.679 27.818 1.00 96.12 112 GLU A CA 1
ATOM 901 C C . GLU A 1 112 ? -17.924 2.431 27.960 1.00 96.12 112 GLU A C 1
ATOM 903 O O . GLU A 1 112 ? -17.047 2.314 27.096 1.00 96.12 112 GLU A O 1
ATOM 908 N N . ILE A 1 113 ? -17.703 3.108 29.093 1.00 96.19 113 ILE A N 1
ATOM 909 C CA . ILE A 1 113 ? -16.439 3.791 29.411 1.00 96.19 113 ILE A CA 1
ATOM 910 C C . ILE A 1 113 ? -15.279 2.791 29.452 1.00 96.19 113 ILE A C 1
ATOM 912 O O . ILE A 1 113 ? -14.203 3.062 28.913 1.00 96.19 113 ILE A O 1
ATOM 916 N N . GLY A 1 114 ? -15.482 1.623 30.062 1.00 96.31 114 GLY A N 1
ATOM 917 C CA . GLY A 1 114 ? -14.487 0.559 30.139 1.00 96.31 114 GLY A CA 1
ATOM 918 C C . GLY A 1 114 ? -14.082 0.032 28.761 1.00 96.31 114 GLY A C 1
ATOM 919 O O . GLY A 1 114 ? -12.890 -0.139 28.493 1.00 96.31 114 GLY A O 1
ATOM 920 N N . SER A 1 115 ? -15.054 -0.174 27.869 1.00 96.06 115 SER A N 1
ATOM 921 C CA . SER A 1 115 ? -14.824 -0.622 26.493 1.00 96.06 115 SER A CA 1
ATOM 922 C C . SER A 1 115 ? -14.073 0.433 25.675 1.00 96.06 115 SER A C 1
ATOM 924 O O . SER A 1 115 ? -13.051 0.119 25.062 1.00 96.06 115 SER A O 1
ATOM 926 N N . SER A 1 116 ? -14.491 1.699 25.762 1.00 95.62 116 SER A N 1
ATOM 927 C CA . SER A 1 116 ? -13.837 2.833 25.103 1.00 95.62 116 SER A CA 1
ATOM 928 C C . SER A 1 116 ? -12.397 3.003 25.591 1.00 95.62 116 SER A C 1
ATOM 930 O O . SER A 1 116 ? -11.458 3.079 24.796 1.00 95.62 116 SER A O 1
ATOM 932 N N . ARG A 1 117 ? -12.173 2.942 26.910 1.00 96.56 117 ARG A N 1
ATOM 933 C CA . ARG A 1 117 ? -10.830 3.021 27.497 1.00 96.56 117 ARG A CA 1
ATOM 934 C C . ARG A 1 117 ? -9.945 1.856 27.061 1.00 96.56 117 ARG A C 1
ATOM 936 O O . ARG A 1 117 ? -8.763 2.068 26.795 1.00 96.56 117 ARG A O 1
ATOM 943 N N . ARG A 1 118 ? -10.497 0.642 26.962 1.00 95.88 118 ARG A N 1
ATOM 944 C CA . ARG A 1 118 ? -9.770 -0.532 26.459 1.00 95.88 118 ARG A CA 1
ATOM 945 C C . ARG A 1 118 ? -9.355 -0.341 24.999 1.00 95.88 118 ARG A C 1
ATOM 947 O O . ARG A 1 118 ? -8.193 -0.577 24.681 1.00 95.88 118 ARG A O 1
ATOM 954 N N . MET A 1 119 ? -10.262 0.134 24.145 1.00 94.50 119 MET A N 1
ATOM 955 C CA . MET A 1 119 ? -9.970 0.431 22.737 1.00 94.50 119 MET A CA 1
ATOM 956 C C . MET A 1 119 ? -8.906 1.524 22.588 1.00 94.50 119 MET A C 1
ATOM 958 O O . MET A 1 119 ? -7.947 1.353 21.833 1.00 94.50 119 MET A O 1
ATOM 962 N N . ASN A 1 120 ? -9.014 2.608 23.359 1.00 94.62 120 ASN A N 1
ATOM 963 C CA . ASN A 1 120 ? -8.029 3.689 23.354 1.00 94.62 120 ASN A CA 1
ATOM 964 C C . ASN A 1 120 ? -6.661 3.212 23.843 1.00 94.62 120 ASN A C 1
ATOM 966 O O . ASN A 1 120 ? -5.648 3.527 23.228 1.00 94.62 120 ASN A O 1
ATOM 970 N N . SER A 1 121 ? -6.617 2.408 24.908 1.00 95.88 121 SER A N 1
ATOM 971 C CA . SER A 1 121 ? -5.361 1.849 25.410 1.00 95.88 121 SER A CA 1
ATOM 972 C C . SER A 1 121 ? -4.715 0.901 24.401 1.00 95.88 121 SER A C 1
ATOM 974 O O . SER A 1 121 ? -3.499 0.938 24.243 1.00 95.88 121 SER A O 1
ATOM 976 N N . LEU A 1 122 ? -5.499 0.072 23.703 1.00 95.69 122 LEU A N 1
ATOM 977 C CA . LEU A 1 122 ? -4.977 -0.809 22.658 1.00 95.69 122 LEU A CA 1
ATOM 978 C C . LEU A 1 122 ? -4.406 -0.003 21.486 1.00 95.69 122 LEU A C 1
ATOM 980 O O . LEU A 1 122 ? -3.303 -0.293 21.027 1.00 95.69 122 LEU A O 1
ATOM 984 N N . THR A 1 123 ? -5.133 1.026 21.048 1.00 93.75 123 THR A N 1
ATOM 985 C CA . THR A 1 123 ? -4.701 1.926 19.971 1.00 93.75 123 THR A CA 1
ATOM 986 C C . THR A 1 123 ? -3.416 2.651 20.354 1.00 93.75 123 THR A C 1
ATOM 988 O O . THR A 1 123 ? -2.474 2.667 19.572 1.00 93.75 123 THR A O 1
ATOM 991 N N . LEU A 1 124 ? -3.330 3.175 21.581 1.00 94.94 124 LEU A N 1
ATOM 992 C CA . LEU A 1 124 ? -2.126 3.826 22.093 1.00 94.94 124 LEU A CA 1
ATOM 993 C C . LEU A 1 124 ? -0.938 2.858 22.153 1.00 94.94 124 LEU A C 1
ATOM 995 O O . LEU A 1 124 ? 0.170 3.228 21.788 1.00 94.94 124 LEU A O 1
ATOM 999 N N . ASN A 1 125 ? -1.152 1.605 22.551 1.00 95.44 125 ASN A N 1
ATOM 1000 C CA . ASN A 1 125 ? -0.076 0.613 22.608 1.00 95.44 125 ASN A CA 1
ATOM 1001 C C . ASN A 1 125 ? 0.441 0.203 21.220 1.00 95.44 125 ASN A C 1
ATOM 1003 O O . ASN A 1 125 ? 1.589 -0.212 21.106 1.00 95.44 125 ASN A O 1
ATOM 1007 N N . ARG A 1 126 ? -0.392 0.301 20.177 1.00 95.44 126 ARG A N 1
ATOM 1008 C CA . ARG A 1 126 ? -0.053 -0.075 18.791 1.00 95.44 126 ARG A CA 1
ATOM 1009 C C . ARG A 1 126 ? 0.097 1.124 17.854 1.00 95.44 126 ARG A C 1
ATOM 1011 O O . ARG A 1 126 ? 0.170 0.945 16.644 1.00 95.44 126 ARG A O 1
ATOM 1018 N N . HIS A 1 127 ? 0.135 2.344 18.390 1.00 95.00 127 HIS A N 1
ATOM 1019 C CA . HIS A 1 127 ? 0.095 3.557 17.573 1.00 95.00 127 HIS A CA 1
ATOM 1020 C C . HIS A 1 127 ? 1.283 3.657 16.611 1.00 95.00 127 HIS A C 1
ATOM 1022 O O . HIS A 1 127 ? 1.101 4.131 15.497 1.00 95.00 127 HIS A O 1
ATOM 1028 N N . THR A 1 128 ? 2.466 3.179 17.011 1.00 95.00 128 THR A N 1
ATOM 1029 C CA . THR A 1 128 ? 3.668 3.165 16.166 1.00 95.00 128 THR A CA 1
ATOM 1030 C C . THR A 1 128 ? 3.478 2.273 14.945 1.00 95.00 128 THR A C 1
ATOM 1032 O O . THR A 1 128 ? 3.682 2.726 13.830 1.00 95.00 128 THR A O 1
ATOM 1035 N N . GLU A 1 129 ? 2.986 1.047 15.135 1.00 93.81 129 GLU A N 1
ATOM 1036 C CA . GLU A 1 129 ? 2.709 0.101 14.043 1.00 93.81 129 GLU A CA 1
ATOM 1037 C C . GLU A 1 129 ? 1.623 0.633 13.095 1.00 93.81 129 GLU A C 1
ATOM 1039 O O . GLU A 1 129 ? 1.695 0.461 11.879 1.00 93.81 129 GLU A O 1
ATOM 1044 N N . ILE A 1 130 ? 0.604 1.307 13.641 1.00 93.88 130 ILE A N 1
ATOM 1045 C CA . ILE A 1 130 ? -0.435 1.958 12.832 1.00 93.88 130 ILE A CA 1
ATOM 1046 C C . ILE A 1 130 ? 0.180 3.086 12.000 1.00 93.88 130 ILE A C 1
ATOM 1048 O O . ILE A 1 130 ? -0.126 3.210 10.816 1.00 93.88 130 ILE A O 1
ATOM 1052 N N . LEU A 1 131 ? 1.042 3.896 12.611 1.00 95.56 131 LEU A N 1
ATOM 1053 C CA . LEU A 1 131 ? 1.702 5.018 11.961 1.00 95.56 131 LEU A CA 1
ATOM 1054 C C . LEU A 1 131 ? 2.631 4.539 10.838 1.00 95.56 131 LEU A C 1
ATOM 1056 O O . LEU A 1 131 ? 2.538 5.069 9.737 1.00 95.56 131 LEU A O 1
ATOM 1060 N N . GLU A 1 132 ? 3.402 3.471 11.051 1.00 94.56 132 GLU A N 1
ATOM 1061 C CA . GLU A 1 132 ? 4.226 2.843 10.007 1.00 94.56 132 GLU A CA 1
ATOM 1062 C C . GLU A 1 132 ? 3.396 2.455 8.773 1.00 94.56 132 GLU A C 1
ATOM 1064 O O . GLU A 1 132 ? 3.818 2.681 7.642 1.00 94.56 132 GLU A O 1
ATOM 1069 N N . ILE A 1 133 ? 2.183 1.917 8.966 1.00 95.25 133 ILE A N 1
ATOM 1070 C CA . ILE A 1 133 ? 1.277 1.580 7.856 1.00 95.25 133 ILE A CA 1
ATOM 1071 C C . ILE A 1 133 ? 0.780 2.844 7.141 1.00 95.25 133 ILE A C 1
ATOM 1073 O O . ILE A 1 133 ? 0.674 2.855 5.911 1.00 95.25 133 ILE A O 1
ATOM 1077 N N . LEU A 1 134 ? 0.467 3.898 7.896 1.00 95.62 134 LEU A N 1
ATOM 1078 C CA . LEU A 1 134 ? 0.007 5.176 7.351 1.00 95.62 134 LEU A CA 1
ATOM 1079 C C . LEU A 1 134 ? 1.112 5.933 6.599 1.00 95.62 134 LEU A C 1
ATOM 1081 O O . LEU A 1 134 ? 0.795 6.710 5.703 1.00 95.62 134 LEU A O 1
ATOM 1085 N N . GLU A 1 135 ? 2.386 5.687 6.909 1.00 96.69 135 GLU A N 1
ATOM 1086 C CA . GLU A 1 135 ? 3.540 6.301 6.240 1.00 96.69 135 GLU A CA 1
ATOM 1087 C C . GLU A 1 135 ? 3.940 5.609 4.926 1.00 96.69 135 GLU A C 1
ATOM 1089 O O . GLU A 1 135 ? 4.693 6.181 4.133 1.00 96.69 135 GLU A O 1
ATOM 1094 N N . ILE A 1 136 ? 3.416 4.410 4.635 1.00 97.75 136 ILE A N 1
ATOM 1095 C CA . ILE A 1 136 ? 3.761 3.648 3.420 1.00 97.75 136 ILE A CA 1
ATOM 1096 C C . ILE A 1 136 ? 3.604 4.465 2.126 1.00 97.75 136 ILE A C 1
ATOM 1098 O O . ILE A 1 136 ? 4.507 4.391 1.292 1.00 97.75 136 ILE A O 1
ATOM 1102 N N . PRO A 1 137 ? 2.526 5.245 1.901 1.00 97.75 137 PRO A N 1
ATOM 1103 C CA . PRO A 1 137 ? 2.412 6.074 0.700 1.00 97.75 137 PRO A CA 1
ATOM 1104 C C . PRO A 1 137 ? 3.551 7.088 0.550 1.00 97.75 137 PRO A C 1
ATOM 1106 O O . PRO A 1 137 ? 4.098 7.243 -0.544 1.00 97.75 137 PRO A O 1
ATOM 1109 N N . GLN A 1 138 ? 3.951 7.738 1.646 1.00 97.00 138 GLN A N 1
ATOM 1110 C CA . GLN A 1 138 ? 5.046 8.707 1.652 1.00 97.00 138 GLN A CA 1
ATOM 1111 C C . GLN A 1 138 ? 6.396 8.025 1.407 1.00 97.00 138 GLN A C 1
ATOM 1113 O O . GLN A 1 138 ? 7.217 8.523 0.628 1.00 97.00 138 GLN A O 1
ATOM 1118 N N . LEU A 1 139 ? 6.616 6.864 2.026 1.00 97.75 139 LEU A N 1
ATOM 1119 C CA . LEU A 1 139 ? 7.803 6.052 1.785 1.00 97.75 139 LEU A CA 1
ATOM 1120 C C . LEU A 1 139 ? 7.866 5.589 0.321 1.00 97.75 139 LEU A C 1
ATOM 1122 O O . LEU A 1 139 ? 8.905 5.724 -0.320 1.00 97.75 139 LEU A O 1
ATOM 1126 N N . MET A 1 140 ? 6.742 5.140 -0.242 1.00 98.19 140 MET A N 1
ATOM 1127 C CA . MET A 1 140 ? 6.626 4.734 -1.644 1.00 98.19 140 MET A CA 1
ATOM 1128 C C . MET A 1 140 ? 6.958 5.885 -2.603 1.00 98.19 140 MET A C 1
ATOM 1130 O O . MET A 1 140 ? 7.738 5.696 -3.535 1.00 98.19 140 MET A O 1
ATOM 1134 N N . ASP A 1 141 ? 6.405 7.084 -2.385 1.00 97.56 141 ASP A N 1
ATOM 1135 C CA . ASP A 1 141 ? 6.726 8.268 -3.198 1.00 97.56 141 ASP A CA 1
ATOM 1136 C C . ASP A 1 141 ? 8.223 8.616 -3.108 1.00 97.56 141 ASP A C 1
ATOM 1138 O O . ASP A 1 141 ? 8.869 8.876 -4.125 1.00 97.56 141 ASP A O 1
ATOM 1142 N N . THR A 1 142 ? 8.810 8.515 -1.913 1.00 97.62 142 THR A N 1
ATOM 1143 C CA . THR A 1 142 ? 10.246 8.740 -1.684 1.00 97.62 142 THR A CA 1
ATOM 1144 C C . THR A 1 142 ? 11.111 7.719 -2.427 1.00 97.62 142 THR A C 1
ATOM 1146 O O . THR A 1 142 ? 12.080 8.103 -3.086 1.00 97.62 142 THR A O 1
ATOM 1149 N N . CYS A 1 143 ? 10.764 6.430 -2.375 1.00 97.81 143 CYS A N 1
ATOM 1150 C CA . CYS A 1 143 ? 11.474 5.377 -3.102 1.00 97.81 143 CYS A CA 1
ATOM 1151 C C . CYS A 1 143 ? 11.415 5.608 -4.618 1.00 97.81 143 CYS A C 1
ATOM 1153 O O . CYS A 1 143 ? 12.446 5.587 -5.290 1.00 97.81 143 CYS A O 1
ATOM 1155 N N . VAL A 1 144 ? 10.228 5.905 -5.159 1.00 97.62 144 VAL A N 1
ATOM 1156 C CA . VAL A 1 144 ? 10.043 6.130 -6.601 1.00 97.62 144 VAL A CA 1
ATOM 1157 C C . VAL A 1 144 ? 10.794 7.375 -7.080 1.00 97.62 144 VAL A C 1
ATOM 1159 O O . VAL A 1 144 ? 11.457 7.327 -8.116 1.00 97.62 144 VAL A O 1
ATOM 1162 N N . ARG A 1 145 ? 10.749 8.487 -6.337 1.00 96.31 145 ARG A N 1
ATOM 1163 C CA . ARG A 1 145 ? 11.461 9.725 -6.708 1.00 96.31 145 ARG A CA 1
ATOM 1164 C C . ARG A 1 145 ? 12.977 9.568 -6.718 1.00 96.31 145 ARG A C 1
ATOM 1166 O O . ARG A 1 145 ? 13.629 10.161 -7.572 1.00 96.31 145 ARG A O 1
ATOM 1173 N N . ASN A 1 146 ? 13.515 8.765 -5.806 1.00 96.81 146 ASN A N 1
ATOM 1174 C CA . ASN A 1 146 ? 14.950 8.507 -5.696 1.00 96.81 146 ASN A CA 1
ATOM 1175 C C . ASN A 1 146 ? 15.421 7.304 -6.536 1.00 96.81 146 ASN A C 1
ATOM 1177 O O . ASN A 1 146 ? 16.580 6.914 -6.439 1.00 96.81 146 ASN A O 1
ATOM 1181 N N . ALA A 1 147 ? 14.546 6.721 -7.366 1.00 95.38 147 ALA A N 1
ATOM 1182 C CA . ALA A 1 147 ? 14.825 5.542 -8.191 1.00 95.38 147 ALA A CA 1
ATOM 1183 C C . ALA A 1 147 ? 15.231 4.272 -7.406 1.00 95.38 147 ALA A C 1
ATOM 1185 O O . ALA A 1 147 ? 15.865 3.367 -7.957 1.00 95.38 147 ALA A O 1
ATOM 1186 N N . TYR A 1 148 ? 14.804 4.168 -6.144 1.00 97.19 148 TYR A N 1
ATOM 1187 C CA . TYR A 1 148 ? 14.870 2.959 -5.313 1.00 97.19 148 TYR A CA 1
ATOM 1188 C C . TYR A 1 148 ? 13.723 2.008 -5.690 1.00 97.19 148 TYR A C 1
ATOM 1190 O O . TYR A 1 148 ? 12.729 1.850 -4.977 1.00 97.19 148 TYR A O 1
ATOM 1198 N N . TYR A 1 149 ? 13.799 1.463 -6.908 1.00 96.75 149 TYR A N 1
ATOM 1199 C CA . TYR A 1 149 ? 12.709 0.688 -7.508 1.00 96.75 149 TYR A CA 1
ATOM 1200 C C . TYR A 1 149 ? 12.542 -0.709 -6.909 1.00 96.75 149 TYR A C 1
ATOM 1202 O O . TYR A 1 149 ? 11.439 -1.248 -6.947 1.00 96.75 149 TYR A O 1
ATOM 1210 N N . GLU A 1 150 ? 13.602 -1.290 -6.350 1.00 95.81 150 GLU A N 1
ATOM 1211 C CA . GLU A 1 150 ? 13.536 -2.601 -5.702 1.00 95.81 150 GLU A CA 1
ATOM 1212 C C . GLU A 1 150 ? 12.662 -2.521 -4.444 1.00 95.81 150 GLU A C 1
ATOM 1214 O O . GLU A 1 150 ? 11.668 -3.234 -4.312 1.00 95.81 150 GLU A O 1
ATOM 1219 N N . GLU A 1 151 ? 12.956 -1.543 -3.593 1.00 96.81 151 GLU A N 1
ATOM 1220 C CA . GLU A 1 151 ? 12.226 -1.229 -2.371 1.00 96.81 151 GLU A CA 1
ATOM 1221 C C . GLU A 1 151 ? 10.782 -0.810 -2.686 1.00 96.81 151 GLU A C 1
ATOM 1223 O O . GLU A 1 151 ? 9.837 -1.260 -2.037 1.00 96.81 151 GLU A O 1
ATOM 1228 N N . ALA A 1 152 ? 10.575 -0.009 -3.739 1.00 97.81 152 ALA A N 1
ATOM 1229 C CA . ALA A 1 152 ? 9.234 0.367 -4.189 1.00 97.81 152 ALA A CA 1
ATOM 1230 C C . ALA A 1 152 ? 8.392 -0.855 -4.612 1.00 97.81 152 ALA A C 1
ATOM 1232 O O . ALA A 1 152 ? 7.198 -0.929 -4.308 1.00 97.81 152 ALA A O 1
ATOM 1233 N N . LEU A 1 153 ? 8.995 -1.840 -5.289 1.00 97.00 153 LEU A N 1
ATOM 1234 C CA . LEU A 1 153 ? 8.313 -3.083 -5.663 1.00 97.00 153 LEU A CA 1
ATOM 1235 C C . LEU A 1 153 ? 7.970 -3.938 -4.437 1.00 97.00 153 LEU A C 1
ATOM 1237 O O . LEU A 1 153 ? 6.883 -4.522 -4.384 1.00 97.00 153 LEU A O 1
ATOM 1241 N N . GLU A 1 154 ? 8.851 -3.995 -3.438 1.00 97.06 154 GLU A N 1
ATOM 1242 C CA . GLU A 1 154 ? 8.576 -4.677 -2.169 1.00 97.06 154 GLU A CA 1
ATOM 1243 C C . GLU A 1 154 ? 7.405 -4.033 -1.414 1.00 97.06 154 GLU A C 1
ATOM 1245 O O . GLU A 1 154 ? 6.495 -4.744 -0.964 1.00 97.06 154 GLU A O 1
ATOM 1250 N N . LEU A 1 155 ? 7.370 -2.698 -1.347 1.00 97.25 155 LEU A N 1
ATOM 1251 C CA . LEU A 1 155 ? 6.269 -1.937 -0.749 1.00 97.25 155 LEU A CA 1
ATOM 1252 C C . LEU A 1 155 ? 4.952 -2.166 -1.495 1.00 97.25 155 LEU A C 1
ATOM 1254 O O . LEU A 1 155 ? 3.927 -2.449 -0.869 1.00 97.25 155 LEU A O 1
ATOM 1258 N N . ALA A 1 156 ? 4.966 -2.126 -2.829 1.00 96.81 156 ALA A N 1
ATOM 1259 C CA . ALA A 1 156 ? 3.786 -2.417 -3.639 1.00 96.81 156 ALA A CA 1
ATOM 1260 C C . ALA A 1 156 ? 3.259 -3.842 -3.386 1.00 96.81 156 ALA A C 1
ATOM 1262 O O . ALA A 1 156 ? 2.050 -4.052 -3.229 1.00 96.81 156 ALA A O 1
ATOM 1263 N N . ALA A 1 157 ? 4.154 -4.830 -3.276 1.00 96.38 157 ALA A N 1
ATOM 1264 C CA . ALA A 1 157 ? 3.785 -6.202 -2.945 1.00 96.38 157 ALA A CA 1
ATOM 1265 C C . ALA A 1 157 ? 3.212 -6.322 -1.523 1.00 96.38 157 ALA A C 1
ATOM 1267 O O . ALA A 1 157 ? 2.247 -7.063 -1.309 1.00 96.38 157 ALA A O 1
ATOM 1268 N N . TYR A 1 158 ? 3.771 -5.592 -0.553 1.00 96.75 158 TYR A N 1
ATOM 1269 C CA . TYR A 1 158 ? 3.245 -5.523 0.809 1.00 96.75 158 TYR A CA 1
ATOM 1270 C C . TYR A 1 158 ? 1.828 -4.939 0.838 1.00 96.75 158 TYR A C 1
ATOM 1272 O O . TYR A 1 158 ? 0.919 -5.573 1.378 1.00 96.75 158 TYR A O 1
ATOM 1280 N N . VAL A 1 159 ? 1.602 -3.803 0.175 1.00 96.88 159 VAL A N 1
ATOM 1281 C CA . VAL A 1 159 ? 0.285 -3.152 0.096 1.00 96.88 159 VAL A CA 1
ATOM 1282 C C . VAL A 1 159 ? -0.741 -4.043 -0.608 1.00 96.88 159 VAL A C 1
ATOM 1284 O O . VAL A 1 159 ? -1.868 -4.163 -0.133 1.00 96.88 159 VAL A O 1
ATOM 1287 N N . LYS A 1 160 ? -0.354 -4.772 -1.664 1.00 95.19 160 LYS A N 1
ATOM 1288 C CA . LYS A 1 160 ? -1.226 -5.763 -2.329 1.00 95.19 160 LYS A CA 1
ATOM 1289 C C . LYS A 1 160 ? -1.635 -6.900 -1.381 1.00 95.19 160 LYS A C 1
ATOM 1291 O O . LYS A 1 160 ? -2.764 -7.386 -1.447 1.00 95.19 160 LYS A O 1
ATOM 1296 N N . ARG A 1 161 ? -0.750 -7.338 -0.473 1.00 96.31 161 ARG A N 1
ATOM 1297 C CA . ARG A 1 161 ? -1.099 -8.313 0.583 1.00 96.31 161 ARG A CA 1
ATOM 1298 C C . ARG A 1 161 ? -2.013 -7.700 1.645 1.00 96.31 161 ARG A C 1
ATOM 1300 O O . ARG A 1 161 ? -2.920 -8.388 2.113 1.00 96.31 161 ARG A O 1
ATOM 1307 N N . LEU A 1 162 ? -1.788 -6.438 2.007 1.00 94.88 162 LEU A N 1
ATOM 1308 C CA . LEU A 1 162 ? -2.602 -5.705 2.976 1.00 94.88 162 LEU A CA 1
ATOM 1309 C C . LEU A 1 162 ? -4.041 -5.508 2.468 1.00 94.88 162 LEU A C 1
ATOM 1311 O O . LEU A 1 162 ? -4.989 -5.803 3.193 1.00 94.88 162 LEU A O 1
ATOM 1315 N N . GLU A 1 163 ? -4.200 -5.126 1.197 1.00 95.81 163 GLU A N 1
ATOM 1316 C CA . GLU A 1 163 ? -5.494 -4.992 0.510 1.00 95.81 163 GLU A CA 1
ATOM 1317 C C . GLU A 1 163 ? -6.300 -6.296 0.570 1.00 95.81 163 GLU A C 1
ATOM 1319 O O . GLU A 1 163 ? -7.479 -6.283 0.913 1.00 95.81 163 GLU A O 1
ATOM 1324 N N . ARG A 1 164 ? -5.659 -7.445 0.308 1.00 95.94 164 ARG A N 1
ATOM 1325 C CA . ARG A 1 164 ? -6.327 -8.759 0.353 1.00 95.94 164 ARG A CA 1
ATOM 1326 C C . ARG A 1 164 ? -6.841 -9.124 1.743 1.00 95.94 164 ARG A C 1
ATOM 1328 O O . ARG A 1 164 ? -7.870 -9.782 1.845 1.00 95.94 164 ARG A O 1
ATOM 1335 N N . LYS A 1 165 ? -6.118 -8.744 2.800 1.00 94.81 165 LYS A N 1
ATOM 1336 C CA . LYS A 1 165 ? -6.485 -9.073 4.186 1.00 94.81 165 LYS A CA 1
ATOM 1337 C C . LYS A 1 165 ? -7.561 -8.148 4.747 1.00 94.81 165 LYS A C 1
ATOM 1339 O O . LYS A 1 165 ? -8.379 -8.590 5.547 1.00 94.81 165 LYS A O 1
ATOM 1344 N N . HIS A 1 166 ? -7.554 -6.880 4.347 1.00 94.12 166 HIS A N 1
ATOM 1345 C CA . HIS A 1 166 ? -8.350 -5.833 4.987 1.00 94.12 166 HIS A CA 1
ATOM 1346 C C . HIS A 1 166 ? -9.034 -4.909 3.968 1.00 94.12 166 HIS A C 1
ATOM 1348 O O . HIS A 1 166 ? -9.040 -3.686 4.112 1.00 94.12 166 HIS A O 1
ATOM 1354 N N . SER A 1 167 ? -9.638 -5.500 2.938 1.00 92.12 167 SER A N 1
ATOM 1355 C CA . SER A 1 167 ? -10.280 -4.785 1.826 1.00 92.12 167 SER A CA 1
ATOM 1356 C C . SER A 1 167 ? -11.466 -3.908 2.235 1.00 92.12 167 SER A C 1
ATOM 1358 O O . SER A 1 167 ? -11.820 -2.983 1.507 1.00 92.12 167 SER A O 1
ATOM 1360 N N . THR A 1 168 ? -12.081 -4.170 3.390 1.00 94.62 168 THR A N 1
ATOM 1361 C CA . THR A 1 168 ? -13.239 -3.420 3.896 1.00 94.62 168 THR A CA 1
ATOM 1362 C C . THR A 1 168 ? -12.866 -2.099 4.567 1.00 94.62 168 THR A C 1
ATOM 1364 O O . THR A 1 168 ? -13.745 -1.265 4.770 1.00 94.62 168 THR A O 1
ATOM 1367 N N . LEU A 1 169 ? -11.591 -1.888 4.921 1.00 94.88 169 LEU A N 1
ATOM 1368 C CA . LEU A 1 169 ? -11.153 -0.698 5.650 1.00 94.88 169 LEU A CA 1
ATOM 1369 C C . LEU A 1 169 ? -10.875 0.472 4.683 1.00 94.88 169 LEU A C 1
ATOM 1371 O O . LEU A 1 169 ? -9.945 0.378 3.877 1.00 94.88 169 LEU A O 1
ATOM 1375 N N . PRO A 1 170 ? -11.596 1.609 4.789 1.00 96.06 170 PRO A N 1
ATOM 1376 C CA . PRO A 1 170 ? -11.431 2.743 3.871 1.00 96.06 170 PRO A CA 1
ATOM 1377 C C . PRO A 1 170 ? -10.018 3.335 3.870 1.00 96.06 170 PRO A C 1
ATOM 1379 O O . PRO A 1 170 ? -9.510 3.740 2.828 1.00 96.06 170 PRO A O 1
ATOM 1382 N N . VAL A 1 171 ? -9.359 3.344 5.031 1.00 95.38 171 VAL A N 1
ATOM 1383 C CA . VAL A 1 171 ? -7.980 3.836 5.179 1.00 95.38 171 VAL A CA 1
ATOM 1384 C C . VAL A 1 171 ? -7.013 3.024 4.313 1.00 95.38 171 VAL A C 1
ATOM 1386 O O . VAL A 1 171 ? -6.173 3.591 3.621 1.00 95.38 171 VAL A O 1
ATOM 1389 N N . ILE A 1 172 ? -7.176 1.699 4.277 1.00 96.38 172 ILE A N 1
ATOM 1390 C CA . ILE A 1 172 ? -6.320 0.813 3.477 1.00 96.38 172 ILE A CA 1
ATOM 1391 C C . ILE A 1 172 ? -6.600 0.997 1.989 1.00 96.38 172 ILE A C 1
ATOM 1393 O O . ILE A 1 172 ? -5.664 1.035 1.196 1.00 96.38 172 ILE A O 1
ATOM 1397 N N . GLN A 1 173 ? -7.862 1.190 1.599 1.00 96.50 173 GLN A N 1
ATOM 1398 C CA . GLN A 1 173 ? -8.197 1.541 0.216 1.00 96.50 173 GLN A CA 1
ATOM 1399 C C . GLN A 1 173 ? -7.549 2.873 -0.211 1.00 96.50 173 GLN A C 1
ATOM 1401 O O . GLN A 1 173 ? -7.067 2.985 -1.339 1.00 96.50 173 GLN A O 1
ATOM 1406 N N . GLY A 1 174 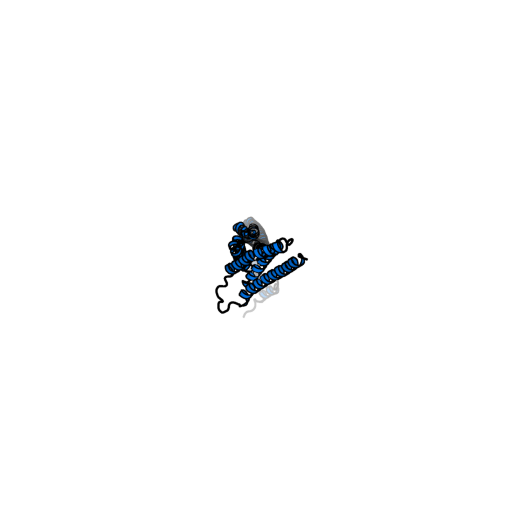? -7.483 3.855 0.696 1.00 97.25 174 GLY A N 1
ATOM 1407 C CA . GLY A 1 174 ? -6.748 5.109 0.499 1.00 97.25 174 GLY A CA 1
ATOM 1408 C C . GLY A 1 174 ? -5.260 4.877 0.228 1.00 97.25 174 GLY A C 1
ATOM 1409 O O . GLY A 1 174 ? -4.761 5.298 -0.816 1.00 97.25 174 GLY A O 1
ATOM 1410 N N . ILE A 1 175 ? -4.592 4.111 1.099 1.00 97.50 175 ILE A N 1
ATOM 1411 C CA . ILE A 1 175 ? -3.175 3.730 0.953 1.00 97.50 175 ILE A CA 1
ATOM 1412 C C . ILE A 1 175 ? -2.929 3.036 -0.392 1.00 97.50 175 ILE A C 1
ATOM 1414 O O . ILE A 1 175 ? -2.013 3.400 -1.126 1.00 97.50 175 ILE A O 1
ATOM 1418 N N . VAL A 1 176 ? -3.765 2.057 -0.753 1.00 97.44 176 VAL A N 1
ATOM 1419 C CA . VAL A 1 176 ? -3.652 1.325 -2.025 1.00 97.44 176 VAL A CA 1
ATOM 1420 C C . VAL A 1 176 ? -3.726 2.277 -3.216 1.00 97.44 176 VAL A C 1
ATOM 1422 O O . VAL A 1 176 ? -2.940 2.149 -4.156 1.00 97.44 176 VAL A O 1
ATOM 1425 N N . ARG A 1 177 ? -4.655 3.237 -3.195 1.00 97.06 177 ARG A N 1
ATOM 1426 C CA . ARG A 1 177 ? -4.818 4.214 -4.275 1.00 97.06 177 ARG A CA 1
ATOM 1427 C C . ARG A 1 177 ? -3.577 5.092 -4.438 1.00 97.06 177 ARG A C 1
ATOM 1429 O O . ARG A 1 177 ? -3.120 5.272 -5.564 1.00 97.06 177 ARG A O 1
ATOM 1436 N N . GLU A 1 178 ? -3.027 5.603 -3.343 1.00 97.44 178 GLU A N 1
ATOM 1437 C CA . GLU A 1 178 ? -1.829 6.451 -3.372 1.00 97.44 178 GLU A CA 1
ATOM 1438 C C . GLU A 1 178 ? -0.594 5.666 -3.834 1.00 97.44 178 GLU A C 1
ATOM 1440 O O . GLU A 1 178 ? 0.128 6.105 -4.728 1.00 97.44 178 GLU A O 1
ATOM 1445 N N . VAL A 1 179 ? -0.412 4.436 -3.344 1.00 97.62 179 VAL A N 1
ATOM 1446 C CA . VAL A 1 179 ? 0.670 3.549 -3.802 1.00 97.62 179 VAL A CA 1
ATOM 1447 C C . VAL A 1 179 ? 0.536 3.227 -5.294 1.00 97.62 179 VAL A C 1
ATOM 1449 O O . VAL A 1 179 ? 1.539 3.224 -6.011 1.00 97.62 179 VAL A O 1
ATOM 1452 N N . ARG A 1 180 ? -0.682 3.013 -5.812 1.00 96.00 180 ARG A N 1
ATOM 1453 C CA . ARG A 1 180 ? -0.922 2.824 -7.258 1.00 96.00 180 ARG A CA 1
ATOM 1454 C C . ARG A 1 180 ? -0.570 4.070 -8.074 1.00 96.00 180 ARG A C 1
ATOM 1456 O O . ARG A 1 180 ? -0.045 3.935 -9.182 1.00 96.00 180 ARG A O 1
ATOM 1463 N N . GLN A 1 181 ? -0.809 5.268 -7.542 1.00 96.50 181 GLN A N 1
ATOM 1464 C CA . GLN A 1 181 ? -0.409 6.519 -8.188 1.00 96.50 181 GLN A CA 1
ATOM 1465 C C . GLN A 1 181 ? 1.120 6.619 -8.299 1.00 96.50 181 GLN A C 1
ATOM 1467 O O . GLN A 1 181 ? 1.636 6.832 -9.398 1.00 96.50 181 GLN A O 1
ATOM 1472 N N . SER A 1 182 ? 1.852 6.358 -7.212 1.00 97.12 182 SER A N 1
ATOM 1473 C CA . SER A 1 182 ? 3.324 6.335 -7.223 1.00 97.12 182 SER A CA 1
ATOM 1474 C C . SER A 1 182 ? 3.879 5.220 -8.118 1.00 97.12 182 SER A C 1
ATOM 1476 O O . SER A 1 182 ? 4.833 5.428 -8.864 1.00 97.12 182 SER A O 1
ATOM 1478 N N . THR A 1 183 ? 3.229 4.054 -8.143 1.00 96.12 183 THR A N 1
ATOM 1479 C CA . THR A 1 183 ? 3.577 2.945 -9.052 1.00 96.12 183 THR A CA 1
ATOM 1480 C C . THR A 1 183 ? 3.396 3.339 -10.522 1.00 96.12 183 THR A C 1
ATOM 1482 O O . THR A 1 183 ? 4.200 2.971 -11.376 1.00 96.12 183 THR A O 1
ATOM 1485 N N . SER A 1 184 ? 2.371 4.136 -10.835 1.00 96.44 184 SER A N 1
ATOM 1486 C CA . SER A 1 184 ? 2.151 4.657 -12.190 1.00 96.44 184 SER A CA 1
ATOM 1487 C C . SER A 1 184 ? 3.233 5.663 -12.595 1.00 96.44 184 SER A C 1
ATOM 1489 O O . SER A 1 184 ? 3.660 5.685 -13.751 1.00 96.44 184 SER A O 1
ATOM 1491 N N . LEU A 1 185 ? 3.728 6.475 -11.655 1.00 96.50 185 LEU A N 1
ATOM 1492 C CA . LEU A 1 185 ? 4.886 7.339 -11.891 1.00 96.50 185 LEU A CA 1
ATOM 1493 C C . LEU A 1 185 ? 6.149 6.508 -12.164 1.00 96.50 185 LEU A C 1
ATOM 1495 O O . LEU A 1 185 ? 6.837 6.762 -13.152 1.00 96.50 185 LEU A O 1
ATOM 1499 N N . MET A 1 186 ? 6.407 5.485 -11.344 1.00 97.38 186 MET A N 1
ATOM 1500 C CA . MET A 1 186 ? 7.523 4.551 -11.528 1.00 97.38 186 MET A CA 1
ATOM 1501 C C . MET A 1 186 ? 7.498 3.904 -12.917 1.00 97.38 186 MET A C 1
ATOM 1503 O O . MET A 1 186 ? 8.508 3.902 -13.616 1.00 97.38 186 MET A O 1
ATOM 1507 N N . LEU A 1 187 ? 6.329 3.429 -13.359 1.00 96.88 187 LEU A N 1
ATOM 1508 C CA . LEU A 1 187 ? 6.141 2.863 -14.695 1.00 96.88 187 LEU A CA 1
ATOM 1509 C C . LEU A 1 187 ? 6.582 3.838 -15.799 1.00 96.88 187 LEU A C 1
ATOM 1511 O O . LEU A 1 187 ? 7.323 3.462 -16.707 1.00 96.88 187 LEU A O 1
ATOM 1515 N N . ASN A 1 188 ? 6.152 5.099 -15.716 1.00 95.88 188 ASN A N 1
ATOM 1516 C CA . ASN A 1 188 ? 6.520 6.115 -16.700 1.00 95.88 188 ASN A CA 1
ATOM 1517 C C . ASN A 1 188 ? 8.027 6.410 -16.693 1.00 95.88 188 ASN A C 1
ATOM 1519 O O . ASN A 1 188 ? 8.623 6.533 -17.762 1.00 95.88 188 ASN A O 1
ATOM 1523 N N . GLN A 1 189 ? 8.656 6.478 -15.517 1.00 96.06 189 GLN A N 1
ATOM 1524 C CA . GLN A 1 189 ? 10.104 6.673 -15.400 1.00 96.06 189 GLN A CA 1
ATOM 1525 C C . GLN A 1 189 ? 10.886 5.513 -16.034 1.00 96.06 189 GLN A C 1
ATOM 1527 O O . GLN A 1 189 ? 11.811 5.751 -16.808 1.00 96.06 189 GLN A O 1
ATOM 1532 N N . LEU A 1 190 ? 10.480 4.267 -15.772 1.00 96.38 190 LEU A N 1
ATOM 1533 C CA . LEU A 1 190 ? 11.097 3.070 -16.353 1.00 96.38 190 LEU A CA 1
ATOM 1534 C C . LEU A 1 190 ? 10.960 3.043 -17.882 1.00 96.38 190 LEU A C 1
ATOM 1536 O O . LEU A 1 190 ? 11.939 2.819 -18.592 1.00 96.38 190 LEU A O 1
ATOM 1540 N N . LEU A 1 191 ? 9.771 3.344 -18.415 1.00 94.94 191 LEU A N 1
ATOM 1541 C CA . LEU A 1 191 ? 9.564 3.438 -19.864 1.00 94.94 191 LEU A CA 1
ATOM 1542 C C . LEU A 1 191 ? 10.387 4.569 -20.493 1.00 94.94 191 LEU A C 1
ATOM 1544 O O . LEU A 1 191 ? 10.905 4.410 -21.5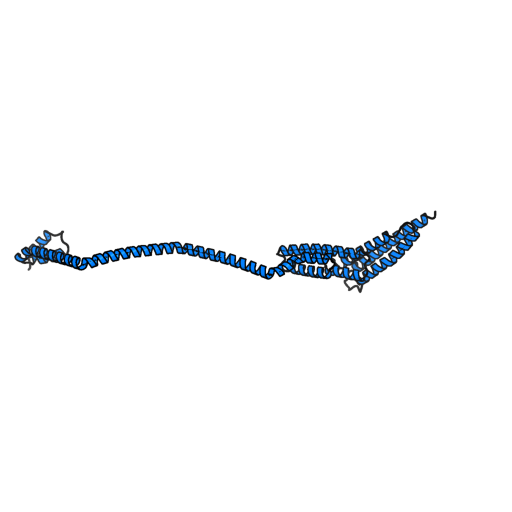98 1.00 94.94 191 LEU A O 1
ATOM 1548 N N . GLN A 1 192 ? 10.547 5.693 -19.793 1.00 94.50 192 GLN A N 1
ATOM 1549 C CA . GLN A 1 192 ? 11.376 6.801 -20.257 1.00 94.50 192 GLN A CA 1
ATOM 1550 C C . GLN A 1 192 ? 12.868 6.429 -20.290 1.00 94.50 192 GLN A C 1
ATOM 1552 O O . GLN A 1 192 ? 13.563 6.834 -21.219 1.00 94.50 192 GLN A O 1
ATOM 1557 N N . GLN A 1 193 ? 13.357 5.611 -19.351 1.00 94.56 193 GLN A N 1
ATOM 1558 C CA . GLN A 1 193 ? 14.731 5.087 -19.384 1.00 94.56 193 GLN A CA 1
ATOM 1559 C C . GLN A 1 193 ? 14.988 4.172 -20.594 1.00 94.56 193 GLN A C 1
ATOM 1561 O O . GLN A 1 193 ? 16.090 4.158 -21.136 1.00 94.56 193 GLN A O 1
ATOM 1566 N N . LEU A 1 194 ? 13.977 3.442 -21.077 1.00 93.94 194 LEU A N 1
ATOM 1567 C CA . LEU A 1 194 ? 14.108 2.655 -22.312 1.00 93.94 194 LEU A CA 1
ATOM 1568 C C . LEU A 1 194 ? 14.155 3.529 -23.577 1.00 93.94 194 LEU A C 1
ATOM 1570 O O . LEU A 1 194 ? 14.683 3.093 -24.600 1.00 93.94 194 LEU A O 1
ATOM 1574 N N . ARG A 1 195 ? 13.625 4.758 -23.515 1.00 94.00 195 ARG A N 1
ATOM 1575 C CA . ARG A 1 195 ? 13.659 5.747 -24.608 1.00 94.00 195 ARG A CA 1
ATOM 1576 C C . ARG A 1 195 ? 14.949 6.573 -24.652 1.00 94.00 195 ARG A C 1
ATOM 1578 O O . ARG A 1 195 ? 15.071 7.447 -25.505 1.00 94.00 195 ARG A O 1
ATOM 1585 N N . SER A 1 196 ? 15.889 6.345 -23.739 1.00 91.69 196 SER A N 1
ATOM 1586 C CA . SER A 1 196 ? 17.187 7.020 -23.724 1.00 91.69 196 SER A CA 1
ATOM 1587 C C . SER A 1 196 ? 18.306 6.091 -24.206 1.00 91.69 196 SER A C 1
ATOM 1589 O O . SER A 1 196 ? 18.085 4.913 -24.506 1.00 91.69 196 SER A O 1
ATOM 1591 N N . ASN A 1 197 ? 19.526 6.626 -24.314 1.00 89.31 197 ASN A N 1
ATOM 1592 C CA . ASN A 1 197 ? 20.703 5.838 -24.668 1.00 89.31 197 ASN A CA 1
ATOM 1593 C C . ASN A 1 197 ? 21.124 4.943 -23.488 1.00 89.31 197 ASN A C 1
ATOM 1595 O O . ASN A 1 197 ? 21.973 5.321 -22.682 1.00 89.31 197 ASN A O 1
ATOM 1599 N N . SER A 1 198 ? 20.485 3.780 -23.381 1.00 89.94 198 SER A N 1
ATOM 1600 C CA . SER A 1 198 ? 20.680 2.816 -22.299 1.00 89.94 198 SER A CA 1
ATOM 1601 C C . SER A 1 198 ? 21.455 1.590 -22.777 1.00 89.94 198 SER A C 1
ATOM 1603 O O . SER A 1 198 ? 21.165 1.024 -23.832 1.00 89.94 198 SER A O 1
ATOM 1605 N N . GLN A 1 199 ? 22.431 1.168 -21.970 1.00 92.44 199 GLN A N 1
ATOM 1606 C CA . GLN A 1 199 ? 23.201 -0.055 -22.199 1.00 92.44 199 GLN A CA 1
ATOM 1607 C C . GLN A 1 199 ? 22.398 -1.301 -21.802 1.00 92.44 199 GLN A C 1
ATOM 1609 O O . GLN A 1 199 ? 21.526 -1.240 -20.931 1.00 92.44 199 GLN A O 1
ATOM 1614 N N . LEU A 1 200 ? 22.763 -2.457 -22.364 1.00 92.19 200 LEU A N 1
ATOM 1615 C CA . LEU A 1 200 ? 22.107 -3.743 -22.105 1.00 92.19 200 LEU A CA 1
ATOM 1616 C C . LEU A 1 200 ? 21.861 -4.057 -20.608 1.00 92.19 200 LEU A C 1
ATOM 1618 O O . LEU A 1 200 ? 20.727 -4.409 -20.280 1.00 92.19 200 LEU A O 1
ATOM 1622 N N . PRO A 1 201 ? 22.823 -3.884 -19.673 1.00 94.56 201 PRO A N 1
ATOM 1623 C CA . PRO A 1 201 ? 22.575 -4.172 -18.256 1.00 94.56 201 PRO A CA 1
ATOM 1624 C C . PRO A 1 201 ? 21.444 -3.329 -17.651 1.00 94.56 201 PRO A C 1
ATOM 1626 O O . PRO A 1 201 ? 20.679 -3.808 -16.814 1.00 94.56 201 PRO A O 1
ATOM 1629 N N . VAL A 1 202 ? 21.305 -2.077 -18.098 1.00 94.00 202 VAL A N 1
ATOM 1630 C CA . VAL A 1 202 ? 20.227 -1.182 -17.661 1.00 94.00 202 VAL A CA 1
ATOM 1631 C C . VAL A 1 202 ? 18.895 -1.650 -18.238 1.00 94.00 202 VAL A C 1
ATOM 1633 O O . VAL A 1 202 ? 17.927 -1.766 -17.491 1.00 94.00 202 VAL A O 1
ATOM 1636 N N . CYS A 1 203 ? 18.851 -1.983 -19.531 1.00 95.19 203 CYS A N 1
ATOM 1637 C CA . CYS A 1 203 ? 17.647 -2.498 -20.184 1.00 95.19 203 CYS A CA 1
ATOM 1638 C C . CYS A 1 203 ? 17.147 -3.800 -19.533 1.00 95.19 203 CYS A C 1
ATOM 1640 O O . CYS A 1 203 ? 15.953 -3.920 -19.264 1.00 95.19 203 CYS A O 1
ATOM 1642 N N . LEU A 1 204 ? 18.051 -4.734 -19.210 1.00 94.62 204 LEU A N 1
ATOM 1643 C CA . LEU A 1 204 ? 17.729 -5.970 -18.484 1.00 94.62 204 LEU A CA 1
ATOM 1644 C C . LEU A 1 204 ? 17.098 -5.677 -17.123 1.00 94.62 204 LEU A C 1
ATOM 1646 O O . LEU A 1 204 ? 16.058 -6.243 -16.788 1.00 94.62 204 LEU A O 1
ATOM 1650 N N . ARG A 1 205 ? 17.693 -4.758 -16.355 1.00 95.62 205 ARG A N 1
ATOM 1651 C CA . ARG A 1 205 ? 17.183 -4.374 -15.036 1.00 95.62 205 ARG A CA 1
ATOM 1652 C C . ARG A 1 205 ? 15.810 -3.705 -15.125 1.00 95.62 205 ARG A C 1
ATOM 1654 O O . ARG A 1 205 ? 14.905 -4.080 -14.388 1.00 95.62 205 ARG A O 1
ATOM 1661 N N . VAL A 1 2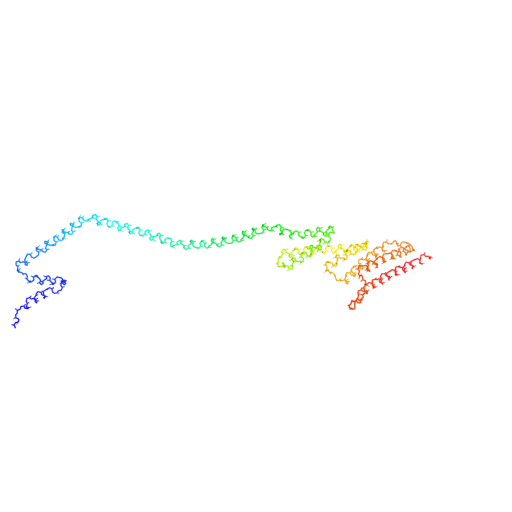06 ? 15.635 -2.759 -16.049 1.00 96.12 206 VAL A N 1
ATOM 1662 C CA . VAL A 1 206 ? 14.360 -2.055 -16.258 1.00 96.12 206 VAL A CA 1
ATOM 1663 C C . VAL A 1 206 ? 13.254 -3.023 -16.676 1.00 96.12 206 VAL A C 1
ATOM 1665 O O . VAL A 1 206 ? 12.169 -2.988 -16.100 1.00 96.12 206 VAL A O 1
ATOM 1668 N N . ILE A 1 207 ? 13.520 -3.926 -17.625 1.00 95.69 207 ILE A N 1
ATOM 1669 C CA . ILE A 1 207 ? 12.545 -4.948 -18.030 1.00 95.69 207 ILE A CA 1
ATOM 1670 C C . ILE A 1 207 ? 12.270 -5.929 -16.884 1.00 95.69 207 ILE A C 1
ATOM 1672 O O . ILE A 1 207 ? 11.121 -6.311 -16.680 1.00 95.69 207 ILE A O 1
ATOM 1676 N N . GLY A 1 208 ? 13.280 -6.278 -16.082 1.00 95.44 208 GLY A N 1
ATOM 1677 C CA . GLY A 1 208 ? 13.105 -7.069 -14.862 1.00 95.44 208 GLY A CA 1
ATOM 1678 C C . GLY A 1 208 ? 12.129 -6.427 -13.871 1.00 95.44 208 GLY A C 1
ATOM 1679 O O . GLY A 1 208 ? 11.236 -7.106 -13.361 1.00 95.44 208 GLY A O 1
ATOM 1680 N N . TYR A 1 209 ? 12.232 -5.113 -13.653 1.00 97.06 209 TYR A N 1
ATOM 1681 C CA . TYR A 1 209 ? 11.264 -4.373 -12.841 1.00 97.06 209 TYR A CA 1
ATOM 1682 C C . TYR A 1 209 ? 9.873 -4.370 -13.477 1.00 97.06 209 TYR A C 1
ATOM 1684 O O . TYR A 1 209 ? 8.905 -4.703 -12.799 1.00 97.06 209 TYR A O 1
ATOM 1692 N N . LEU A 1 210 ? 9.759 -4.075 -14.777 1.00 95.94 210 LEU A N 1
ATOM 1693 C CA . LEU A 1 210 ? 8.472 -4.062 -15.483 1.00 95.94 210 LEU A CA 1
ATOM 1694 C C . LEU A 1 210 ? 7.764 -5.428 -15.453 1.00 95.94 210 LEU A C 1
ATOM 1696 O O . LEU A 1 210 ? 6.547 -5.465 -15.276 1.00 95.94 210 LEU A O 1
ATOM 1700 N N . ARG A 1 211 ? 8.508 -6.541 -15.543 1.00 94.94 211 ARG A N 1
ATOM 1701 C CA . ARG A 1 211 ? 7.970 -7.900 -15.350 1.00 94.94 211 ARG A CA 1
ATOM 1702 C C . ARG A 1 211 ? 7.406 -8.083 -13.941 1.00 94.94 211 ARG A C 1
ATOM 1704 O O . ARG A 1 211 ? 6.296 -8.573 -13.780 1.00 94.94 211 ARG A O 1
ATOM 1711 N N . ARG A 1 212 ? 8.133 -7.640 -12.909 1.00 95.06 212 ARG A N 1
ATOM 1712 C CA . ARG A 1 212 ? 7.696 -7.744 -11.503 1.00 95.06 212 ARG A CA 1
ATOM 1713 C C . ARG A 1 212 ? 6.525 -6.834 -11.145 1.00 95.06 212 ARG A C 1
ATOM 1715 O O . ARG A 1 212 ? 5.815 -7.127 -10.186 1.00 95.06 212 ARG A O 1
ATOM 1722 N N . MET A 1 213 ? 6.317 -5.753 -11.894 1.00 94.25 213 MET A N 1
ATOM 1723 C CA . MET A 1 213 ? 5.133 -4.908 -11.739 1.00 94.25 213 MET A CA 1
ATOM 1724 C C . MET A 1 213 ? 3.843 -5.628 -12.150 1.00 94.25 213 MET A C 1
ATOM 1726 O O . MET A 1 213 ? 2.781 -5.226 -11.680 1.00 94.25 213 MET A O 1
ATOM 1730 N N . ASP A 1 214 ? 3.926 -6.676 -12.983 1.00 92.06 214 ASP A N 1
ATOM 1731 C CA . ASP A 1 214 ? 2.780 -7.501 -13.399 1.00 92.06 214 ASP A CA 1
ATOM 1732 C C . ASP A 1 214 ? 1.664 -6.671 -14.078 1.00 92.06 214 ASP A C 1
ATOM 1734 O O . ASP A 1 214 ? 0.472 -6.906 -13.895 1.00 92.06 214 ASP A O 1
ATOM 1738 N N . VAL A 1 215 ? 2.066 -5.629 -14.823 1.00 92.56 215 VAL A N 1
ATOM 1739 C CA . VAL A 1 215 ? 1.159 -4.718 -15.559 1.00 92.56 215 VAL A CA 1
ATOM 1740 C C . VAL A 1 215 ? 1.043 -5.098 -17.037 1.00 92.56 215 VAL A C 1
ATOM 1742 O O . VAL A 1 215 ? 0.057 -4.751 -17.681 1.00 92.56 215 VAL A O 1
ATOM 1745 N N . PHE A 1 216 ? 2.043 -5.796 -17.576 1.00 93.31 216 PHE A N 1
ATOM 1746 C CA . PHE A 1 216 ? 2.123 -6.168 -18.984 1.00 93.31 216 PHE A CA 1
ATOM 1747 C C . PHE A 1 216 ? 2.347 -7.668 -19.131 1.00 93.31 216 PHE A C 1
ATOM 1749 O O . PHE A 1 216 ? 3.123 -8.267 -18.387 1.00 93.31 216 PHE A O 1
ATOM 1756 N N . THR A 1 217 ? 1.727 -8.247 -20.151 1.00 92.00 217 THR A N 1
ATOM 1757 C CA . THR A 1 217 ? 2.085 -9.572 -20.664 1.00 92.00 217 THR A CA 1
ATOM 1758 C C . THR A 1 217 ? 3.462 -9.546 -21.333 1.00 92.00 217 THR A C 1
ATOM 1760 O O . THR A 1 217 ? 3.958 -8.490 -21.734 1.00 92.00 217 THR A O 1
ATOM 1763 N N . GLU A 1 218 ? 4.084 -10.712 -21.523 1.00 89.75 218 GLU A N 1
ATOM 1764 C CA . GLU A 1 218 ? 5.401 -10.786 -22.171 1.00 89.75 218 GLU A CA 1
ATOM 1765 C C . GLU A 1 218 ? 5.366 -10.240 -23.616 1.00 89.75 218 GLU A C 1
ATOM 1767 O O . GLU A 1 218 ? 6.282 -9.541 -24.052 1.00 89.75 218 GLU A O 1
ATOM 1772 N N . ALA A 1 219 ? 4.276 -10.474 -24.355 1.00 90.12 219 ALA A N 1
ATOM 1773 C CA . ALA A 1 219 ? 4.067 -9.892 -25.682 1.00 90.12 219 ALA A CA 1
ATOM 1774 C C . ALA A 1 219 ? 3.969 -8.353 -25.637 1.00 90.12 219 ALA A C 1
ATOM 1776 O O . ALA A 1 219 ? 4.584 -7.664 -26.453 1.00 90.12 219 ALA A O 1
ATOM 1777 N N . GLU A 1 220 ? 3.249 -7.792 -24.662 1.00 92.75 220 GLU A N 1
ATOM 1778 C CA . GLU A 1 220 ? 3.162 -6.339 -24.476 1.00 92.75 220 GLU A CA 1
ATOM 1779 C C . GLU A 1 220 ? 4.509 -5.730 -24.077 1.00 92.75 220 GLU A C 1
ATOM 1781 O O . GLU A 1 220 ? 4.862 -4.669 -24.592 1.00 92.75 220 GLU A O 1
ATOM 1786 N N . LEU A 1 221 ? 5.293 -6.399 -23.224 1.00 94.00 221 LEU A N 1
ATOM 1787 C CA . LEU A 1 221 ? 6.643 -5.956 -22.862 1.00 94.00 221 LEU A CA 1
ATOM 1788 C C . LEU A 1 221 ? 7.562 -5.882 -24.082 1.00 94.00 221 LEU A C 1
ATOM 1790 O O . LEU A 1 221 ? 8.256 -4.877 -24.249 1.00 94.00 221 LEU A O 1
ATOM 1794 N N . ARG A 1 222 ? 7.524 -6.888 -24.965 1.00 93.75 222 ARG A N 1
ATOM 1795 C CA . ARG A 1 222 ? 8.270 -6.880 -26.236 1.00 93.75 222 ARG A CA 1
ATOM 1796 C C . ARG A 1 222 ? 7.880 -5.692 -27.103 1.00 93.75 222 ARG A C 1
ATOM 1798 O O . ARG A 1 222 ? 8.748 -4.945 -27.555 1.00 93.75 222 ARG A O 1
ATOM 1805 N N . VAL A 1 223 ? 6.578 -5.465 -27.285 1.00 93.69 223 VAL A N 1
ATOM 1806 C CA . VAL A 1 223 ? 6.071 -4.323 -28.059 1.00 93.69 223 VAL A CA 1
ATOM 1807 C C . VAL A 1 223 ? 6.505 -2.998 -27.430 1.00 93.69 223 VAL A C 1
ATOM 1809 O O . VAL A 1 223 ? 7.007 -2.127 -28.138 1.00 93.69 223 VAL A O 1
ATOM 1812 N N . LYS A 1 224 ? 6.363 -2.828 -26.110 1.00 94.75 224 LYS A N 1
ATOM 1813 C CA . LYS A 1 224 ? 6.758 -1.598 -25.404 1.00 94.75 224 LYS A CA 1
ATOM 1814 C C . LYS A 1 224 ? 8.258 -1.341 -25.492 1.00 94.75 224 LYS A C 1
ATOM 1816 O O . LYS A 1 224 ? 8.652 -0.198 -25.724 1.00 94.75 224 LYS A O 1
ATOM 1821 N N . PHE A 1 225 ? 9.079 -2.380 -25.356 1.00 95.62 225 PHE A N 1
ATOM 1822 C CA . PHE A 1 225 ? 10.525 -2.285 -25.519 1.00 95.62 225 PHE A CA 1
ATOM 1823 C C . PHE A 1 225 ? 10.891 -1.818 -26.933 1.00 95.62 225 PHE A C 1
ATOM 1825 O O . PHE A 1 225 ? 11.586 -0.815 -27.088 1.00 95.62 225 PHE A O 1
ATOM 1832 N N . LEU A 1 226 ? 10.361 -2.482 -27.966 1.00 94.75 226 LEU A N 1
ATOM 1833 C CA . LEU A 1 226 ? 10.627 -2.139 -29.366 1.00 94.75 226 LEU A CA 1
ATOM 1834 C C . LEU A 1 226 ? 10.102 -0.748 -29.743 1.00 94.75 226 LEU A C 1
ATOM 1836 O O . LEU A 1 226 ? 10.771 -0.009 -30.461 1.00 94.75 226 LEU A O 1
ATOM 1840 N N . GLN A 1 227 ? 8.942 -0.339 -29.223 1.00 94.50 227 GLN A N 1
ATOM 1841 C CA . GLN A 1 227 ? 8.424 1.021 -29.396 1.00 94.50 227 GLN A CA 1
ATOM 1842 C C . GLN A 1 227 ? 9.342 2.067 -28.752 1.00 94.50 227 GLN A C 1
ATOM 1844 O O . GLN A 1 227 ? 9.620 3.097 -29.364 1.00 94.50 227 GLN A O 1
ATOM 1849 N N . ALA A 1 228 ? 9.820 1.818 -27.529 1.00 95.19 228 ALA A N 1
ATOM 1850 C CA . ALA A 1 228 ? 10.700 2.742 -26.822 1.00 95.19 228 ALA A CA 1
ATOM 1851 C C . ALA A 1 228 ? 12.062 2.879 -27.519 1.00 95.19 228 ALA A C 1
ATOM 1853 O O . ALA A 1 228 ? 12.497 3.999 -27.793 1.00 95.19 228 ALA A O 1
ATOM 1854 N N . ARG A 1 229 ? 12.694 1.753 -27.872 1.00 94.44 229 ARG A N 1
ATOM 1855 C CA . ARG A 1 229 ? 13.980 1.737 -28.582 1.00 94.44 229 ARG A CA 1
ATOM 1856 C C . ARG A 1 229 ? 13.860 2.246 -30.017 1.00 94.44 229 ARG A C 1
ATOM 1858 O O . ARG A 1 229 ? 14.749 2.956 -30.471 1.00 94.44 229 ARG A O 1
ATOM 1865 N N . GLY A 1 230 ? 12.749 1.965 -30.699 1.00 93.31 230 GLY A N 1
ATOM 1866 C CA . GLY A 1 230 ? 12.434 2.531 -32.011 1.00 93.31 230 GLY A CA 1
ATOM 1867 C C . GLY A 1 230 ? 12.292 4.049 -31.963 1.00 93.31 230 GLY A C 1
ATOM 1868 O O . GLY A 1 230 ? 12.953 4.739 -32.725 1.00 93.31 230 GLY A O 1
ATOM 1869 N N . SER A 1 231 ? 11.528 4.584 -31.005 1.00 93.50 231 SER A N 1
ATOM 1870 C CA . SER A 1 231 ? 11.402 6.037 -30.814 1.00 93.50 231 SER A CA 1
ATOM 1871 C C . SER A 1 231 ? 12.745 6.703 -30.505 1.00 93.50 231 SER A C 1
ATOM 1873 O O . SER A 1 231 ? 13.003 7.805 -30.986 1.00 93.50 231 SER A O 1
ATOM 1875 N N . TRP A 1 232 ? 13.591 6.052 -29.705 1.00 94.69 232 TRP A N 1
ATOM 1876 C CA . TRP A 1 232 ? 14.946 6.522 -29.427 1.00 94.69 232 TRP A CA 1
ATOM 1877 C C . TRP A 1 232 ? 15.812 6.528 -30.694 1.00 94.69 232 TRP A C 1
ATOM 1879 O O . TRP A 1 232 ? 16.416 7.550 -31.014 1.00 94.69 232 TRP A O 1
ATOM 1889 N N . LEU A 1 233 ? 15.813 5.436 -31.462 1.00 92.62 233 LEU A N 1
ATOM 1890 C CA . LEU A 1 233 ? 16.540 5.336 -32.728 1.00 92.62 233 LEU A CA 1
ATOM 1891 C C . LEU A 1 233 ? 16.082 6.407 -33.727 1.00 92.62 233 LEU A C 1
ATOM 1893 O O . LEU A 1 233 ? 16.916 7.133 -34.258 1.00 92.62 233 LEU A O 1
ATOM 1897 N N . SER A 1 234 ? 14.773 6.584 -33.918 1.00 92.00 234 SER A N 1
ATOM 1898 C CA . SER A 1 234 ? 14.227 7.644 -34.773 1.00 92.00 234 SER A CA 1
ATOM 1899 C C . SER A 1 234 ? 14.684 9.036 -34.329 1.00 92.00 234 SER A C 1
ATOM 1901 O O . SER A 1 234 ? 14.973 9.871 -35.179 1.00 92.00 234 SER A O 1
ATOM 1903 N N . SER A 1 235 ? 14.804 9.290 -33.018 1.00 93.69 235 SER A N 1
ATOM 1904 C CA . SER A 1 235 ? 15.311 10.573 -32.509 1.00 93.69 235 SER A CA 1
ATOM 1905 C C . SER A 1 235 ? 16.793 10.804 -32.827 1.00 93.69 235 SER A C 1
ATOM 1907 O O . SER A 1 235 ? 17.175 11.930 -33.130 1.00 93.69 235 SER A O 1
ATOM 1909 N N . ILE A 1 236 ? 17.612 9.746 -32.825 1.00 92.25 236 ILE A N 1
ATOM 1910 C CA . ILE A 1 236 ? 19.025 9.823 -33.221 1.00 92.25 236 ILE A CA 1
ATOM 1911 C C . ILE A 1 236 ? 19.144 10.105 -34.715 1.00 92.25 236 ILE A C 1
ATOM 1913 O O . ILE A 1 236 ? 19.910 10.977 -35.113 1.00 92.25 236 ILE A O 1
ATOM 1917 N N . LEU A 1 237 ? 18.375 9.391 -35.538 1.00 90.94 237 LEU A N 1
ATOM 1918 C CA . LEU A 1 237 ? 18.403 9.568 -36.989 1.00 90.94 237 LEU A CA 1
ATOM 1919 C C . LEU A 1 237 ? 17.892 10.954 -37.396 1.00 90.94 237 LEU A C 1
ATOM 1921 O O . LEU A 1 237 ? 18.478 11.589 -38.262 1.00 90.94 237 LEU A O 1
ATOM 1925 N N . ALA A 1 238 ? 16.861 11.469 -36.723 1.00 91.25 238 ALA A N 1
ATOM 1926 C CA . ALA A 1 238 ? 16.356 12.821 -36.956 1.00 91.25 238 ALA A CA 1
ATOM 1927 C C . ALA A 1 238 ? 17.348 13.930 -36.554 1.00 91.25 238 ALA A C 1
ATOM 1929 O O . ALA A 1 238 ? 17.200 15.063 -37.006 1.00 91.25 238 ALA A O 1
ATOM 1930 N N . ALA A 1 239 ? 18.335 13.628 -35.704 1.00 92.38 239 ALA A N 1
ATOM 1931 C CA . ALA A 1 239 ? 19.370 14.575 -35.295 1.00 92.38 239 ALA A CA 1
ATOM 1932 C C . ALA A 1 239 ? 20.555 14.645 -36.278 1.00 92.38 239 ALA A C 1
ATOM 1934 O O . ALA A 1 239 ? 21.447 15.476 -36.092 1.00 92.38 239 ALA A O 1
ATOM 1935 N N . VAL A 1 240 ? 20.598 13.786 -37.304 1.00 91.12 240 VAL A N 1
ATOM 1936 C CA . VAL A 1 240 ? 21.639 13.838 -38.337 1.00 91.12 240 VAL A CA 1
ATOM 1937 C C . VAL A 1 240 ? 21.409 15.077 -39.221 1.00 91.12 240 VAL A C 1
ATOM 1939 O O . VAL A 1 240 ? 20.282 15.304 -39.657 1.00 91.12 240 VAL A O 1
ATOM 1942 N N . PRO A 1 241 ? 22.439 15.904 -39.491 1.00 90.06 241 PRO A N 1
ATOM 1943 C CA . PRO A 1 241 ? 22.303 17.061 -40.376 1.00 90.06 241 PRO A CA 1
ATOM 1944 C C . PRO A 1 241 ? 21.934 16.665 -41.811 1.00 90.06 241 PRO A C 1
ATOM 1946 O O . PRO A 1 241 ? 22.560 15.772 -42.383 1.00 90.06 241 PRO A O 1
ATOM 1949 N N . ASN A 1 242 ? 20.977 17.385 -42.406 1.00 88.38 242 ASN A N 1
ATOM 1950 C CA . ASN A 1 242 ? 20.419 17.109 -43.742 1.00 88.38 242 ASN A CA 1
ATOM 1951 C C . ASN A 1 242 ? 20.931 18.068 -44.837 1.00 88.38 242 ASN A C 1
ATOM 1953 O O . ASN A 1 242 ? 20.292 18.177 -45.892 1.00 88.38 242 ASN A O 1
ATOM 1957 N N . ASP A 1 243 ? 22.020 18.796 -44.565 1.00 86.19 243 ASP A N 1
ATOM 1958 C CA . ASP A 1 243 ? 22.540 19.864 -45.433 1.00 86.19 243 ASP A CA 1
ATOM 1959 C C . ASP A 1 243 ? 23.220 19.305 -46.689 1.00 86.19 243 ASP A C 1
ATOM 1961 O O . ASP A 1 243 ? 22.893 19.709 -47.803 1.00 86.19 243 ASP A O 1
ATOM 1965 N N . ASP A 1 244 ? 24.127 18.342 -46.511 1.00 88.38 244 ASP A N 1
ATOM 1966 C CA . ASP A 1 244 ? 24.797 17.625 -47.598 1.00 88.38 244 ASP A CA 1
ATOM 1967 C C . ASP A 1 244 ? 24.219 16.200 -47.716 1.00 88.38 244 ASP A C 1
ATOM 1969 O O . ASP A 1 244 ? 24.342 15.422 -46.762 1.00 88.38 244 ASP A O 1
ATOM 1973 N N . PRO A 1 245 ? 23.606 15.829 -48.861 1.00 87.88 245 PRO A N 1
ATOM 1974 C CA . PRO A 1 245 ? 23.066 14.490 -49.086 1.00 87.88 245 PRO A CA 1
ATOM 1975 C C . PRO A 1 245 ? 24.089 13.367 -48.877 1.00 87.88 245 PRO A C 1
ATOM 1977 O O . PRO A 1 245 ? 23.753 12.348 -48.272 1.00 87.88 245 PRO A O 1
ATOM 1980 N N . TYR A 1 246 ? 25.342 13.539 -49.314 1.00 87.19 246 TYR A N 1
ATOM 1981 C CA . TYR A 1 246 ? 26.369 12.498 -49.188 1.00 87.19 246 TYR A CA 1
ATOM 1982 C C . TYR A 1 246 ? 26.801 12.309 -47.728 1.00 87.19 246 TYR A C 1
ATOM 1984 O O . TYR A 1 246 ? 26.934 11.176 -47.242 1.00 87.19 246 TYR A O 1
ATOM 1992 N N . PHE A 1 247 ? 26.964 13.415 -46.998 1.00 89.56 247 PHE A N 1
ATOM 1993 C CA . PHE A 1 247 ? 27.213 13.394 -45.561 1.00 89.56 247 PHE A CA 1
ATOM 1994 C C . PHE A 1 247 ? 26.045 12.776 -44.784 1.00 89.56 247 PHE A C 1
ATOM 1996 O O . PHE A 1 247 ? 26.273 11.899 -43.945 1.00 89.56 247 PHE A O 1
ATOM 2003 N N . HIS A 1 248 ? 24.807 13.179 -45.086 1.00 91.81 248 HIS A N 1
ATOM 2004 C CA . HIS A 1 248 ? 23.609 12.661 -44.430 1.00 91.81 248 HIS A CA 1
ATOM 2005 C C . HIS A 1 248 ? 23.468 11.148 -44.639 1.00 91.81 248 HIS A C 1
ATOM 2007 O O . HIS A 1 248 ? 23.337 10.415 -43.661 1.00 91.81 248 HIS A O 1
ATOM 2013 N N . ILE A 1 249 ? 23.604 10.650 -45.876 1.00 90.75 249 ILE A N 1
ATOM 2014 C CA . ILE A 1 249 ? 23.563 9.209 -46.184 1.00 90.75 249 ILE A CA 1
ATOM 2015 C C . ILE A 1 249 ? 24.607 8.443 -45.369 1.00 90.75 249 ILE A C 1
ATOM 2017 O O . ILE A 1 249 ? 24.285 7.454 -44.709 1.00 90.75 249 ILE A O 1
ATOM 2021 N N . THR A 1 250 ? 25.858 8.908 -45.383 1.00 90.44 250 THR A N 1
ATOM 2022 C CA . THR A 1 250 ? 26.968 8.220 -44.707 1.00 90.44 250 THR A CA 1
ATOM 2023 C C . THR A 1 250 ? 26.744 8.158 -43.196 1.00 90.44 250 THR A C 1
ATOM 2025 O O . THR A 1 250 ? 26.953 7.115 -42.570 1.00 90.44 250 THR A O 1
ATOM 2028 N N . LYS A 1 251 ? 26.287 9.262 -42.595 1.00 92.06 251 LYS A N 1
ATOM 2029 C CA . LYS A 1 251 ? 26.020 9.340 -41.154 1.00 92.06 251 LYS A CA 1
ATOM 2030 C C . LYS A 1 251 ? 24.789 8.544 -40.742 1.00 92.06 251 LYS A C 1
ATOM 2032 O O . LYS A 1 251 ? 24.856 7.835 -39.742 1.00 92.06 251 LYS A O 1
ATOM 2037 N N . THR A 1 252 ? 23.714 8.601 -41.517 1.00 91.00 252 THR A N 1
ATOM 2038 C CA . THR A 1 252 ? 22.483 7.843 -41.271 1.00 91.00 252 THR A CA 1
ATOM 2039 C C . THR A 1 252 ? 22.715 6.342 -41.420 1.00 91.00 252 THR A C 1
ATOM 2041 O O . THR A 1 252 ? 22.228 5.573 -40.593 1.00 91.00 252 THR A O 1
ATOM 2044 N N . MET A 1 253 ? 23.516 5.911 -42.400 1.00 90.69 253 MET A N 1
ATOM 2045 C CA . MET A 1 253 ? 23.923 4.511 -42.557 1.00 90.69 253 MET A CA 1
ATOM 2046 C C . MET A 1 253 ? 24.721 4.012 -41.351 1.00 90.69 253 MET A C 1
ATOM 2048 O O . MET A 1 253 ? 24.401 2.956 -40.804 1.00 90.69 253 MET A O 1
ATOM 2052 N N . GLU A 1 254 ? 25.725 4.769 -40.903 1.00 91.62 254 GLU A N 1
ATOM 2053 C CA . GLU A 1 254 ? 26.540 4.370 -39.753 1.00 91.62 254 GLU A CA 1
ATOM 2054 C C . GLU A 1 254 ? 25.727 4.365 -38.450 1.00 91.62 254 GLU A C 1
ATOM 2056 O O . GLU A 1 254 ? 25.784 3.396 -37.689 1.00 91.62 254 GLU A O 1
ATOM 2061 N N . ALA A 1 255 ? 24.901 5.392 -38.223 1.00 90.25 255 ALA A N 1
ATOM 2062 C CA . ALA A 1 255 ? 24.013 5.468 -37.066 1.00 90.25 255 ALA A CA 1
ATOM 2063 C C . ALA A 1 255 ? 22.995 4.316 -37.055 1.00 90.25 255 ALA A C 1
ATOM 2065 O O . ALA A 1 255 ? 22.828 3.656 -36.028 1.00 90.25 255 ALA A O 1
ATOM 2066 N N . CYS A 1 256 ? 22.359 4.015 -38.194 1.00 91.38 256 CYS A N 1
ATOM 2067 C CA . CYS A 1 256 ? 21.464 2.865 -38.316 1.00 91.38 256 CYS A CA 1
ATOM 2068 C C . CYS A 1 256 ? 22.200 1.561 -38.023 1.00 91.38 256 CYS A C 1
ATOM 2070 O O . CYS A 1 256 ? 21.733 0.785 -37.198 1.00 91.38 256 CYS A O 1
ATOM 2072 N N . ARG A 1 257 ? 23.361 1.322 -38.644 1.00 92.06 257 ARG A N 1
ATOM 2073 C CA . ARG A 1 257 ? 24.137 0.088 -38.464 1.00 92.06 257 ARG A CA 1
ATOM 2074 C C . ARG A 1 257 ? 24.464 -0.164 -36.994 1.00 92.06 257 ARG A C 1
ATOM 2076 O O . ARG A 1 257 ? 24.243 -1.268 -36.506 1.00 92.06 257 ARG A O 1
ATOM 2083 N N . VAL A 1 258 ? 24.969 0.849 -36.292 1.00 92.50 258 VAL A N 1
ATOM 2084 C CA . VAL A 1 258 ? 25.379 0.732 -34.886 1.00 92.50 258 VAL A CA 1
ATOM 2085 C C . VAL A 1 258 ? 24.167 0.581 -33.969 1.00 92.50 258 VAL A C 1
ATOM 2087 O O . VAL A 1 258 ? 24.101 -0.356 -33.173 1.00 92.50 258 VAL A O 1
ATOM 2090 N N . HIS A 1 259 ? 23.192 1.483 -34.075 1.00 92.31 259 HIS A N 1
ATOM 2091 C CA . HIS A 1 259 ? 22.098 1.543 -33.111 1.00 92.31 259 HIS A CA 1
ATOM 2092 C C . HIS A 1 259 ? 21.021 0.486 -33.364 1.00 92.31 259 HIS A C 1
ATOM 2094 O O . HIS A 1 259 ? 20.473 -0.051 -32.404 1.00 92.31 259 HIS A O 1
ATOM 2100 N N . LEU A 1 260 ? 20.749 0.115 -34.619 1.00 92.44 260 LEU A N 1
ATOM 2101 C CA . LEU A 1 260 ? 19.854 -1.005 -34.919 1.00 92.44 260 LEU A CA 1
ATOM 2102 C C . LEU A 1 260 ? 20.457 -2.324 -34.425 1.00 92.44 260 LEU A C 1
ATOM 2104 O O . LEU A 1 260 ? 19.746 -3.127 -33.825 1.00 92.44 260 LEU A O 1
ATOM 2108 N N . PHE A 1 261 ? 21.767 -2.530 -34.616 1.00 91.81 261 PHE A N 1
ATOM 2109 C CA . PHE A 1 261 ? 22.462 -3.710 -34.099 1.00 91.81 261 PHE A CA 1
ATOM 2110 C C . PHE A 1 261 ? 22.403 -3.789 -32.570 1.00 91.81 261 PHE A C 1
ATOM 2112 O O . PHE A 1 261 ? 22.129 -4.859 -32.025 1.00 91.81 261 PHE A O 1
ATOM 2119 N N . ASP A 1 262 ? 22.607 -2.667 -31.875 1.00 92.75 262 ASP A N 1
ATOM 2120 C CA . ASP A 1 262 ? 22.478 -2.601 -30.417 1.00 92.75 262 ASP A CA 1
ATOM 2121 C C . ASP A 1 262 ? 21.054 -2.966 -29.968 1.00 92.75 262 ASP A C 1
ATOM 2123 O O . ASP A 1 262 ? 20.885 -3.853 -29.136 1.00 92.75 262 ASP A O 1
ATOM 2127 N N . VAL A 1 263 ? 20.010 -2.390 -30.575 1.00 93.62 263 VAL A N 1
ATOM 2128 C CA . VAL A 1 263 ? 18.614 -2.723 -30.227 1.00 93.62 263 VAL A CA 1
ATOM 2129 C C . VAL A 1 263 ? 18.289 -4.196 -30.494 1.00 93.62 263 VAL A C 1
ATOM 2131 O O . VAL A 1 263 ? 17.649 -4.833 -29.659 1.00 93.62 263 VAL A O 1
ATOM 2134 N N . ILE A 1 264 ? 18.755 -4.759 -31.612 1.00 92.44 264 ILE A N 1
ATOM 2135 C CA . ILE A 1 264 ? 18.591 -6.184 -31.940 1.00 92.44 264 ILE A CA 1
ATOM 2136 C C . ILE A 1 264 ? 19.285 -7.066 -30.897 1.00 92.44 264 ILE A C 1
ATOM 2138 O O . ILE A 1 264 ? 18.692 -8.023 -30.398 1.00 92.44 264 ILE A O 1
ATOM 2142 N N . THR A 1 265 ? 20.527 -6.735 -30.547 1.00 92.38 265 THR A N 1
ATOM 2143 C CA . THR A 1 265 ? 21.313 -7.480 -29.557 1.00 92.38 265 THR A CA 1
ATOM 2144 C C . THR A 1 265 ? 20.650 -7.412 -28.186 1.00 92.38 265 THR A C 1
ATOM 2146 O O . THR A 1 265 ? 20.510 -8.432 -27.512 1.00 92.38 265 THR A O 1
ATOM 2149 N N . GLN A 1 266 ? 20.171 -6.228 -27.799 1.00 93.94 266 GLN A N 1
ATOM 2150 C CA . GLN A 1 266 ? 19.460 -6.034 -26.545 1.00 93.94 266 GLN A CA 1
ATOM 2151 C C . GLN A 1 266 ? 18.155 -6.818 -26.496 1.00 93.94 266 GLN A C 1
ATOM 2153 O O . GLN A 1 266 ? 17.897 -7.499 -25.508 1.00 93.94 266 GLN A O 1
ATOM 2158 N N . TYR A 1 267 ? 17.357 -6.764 -27.563 1.00 93.75 267 TYR A N 1
ATOM 2159 C CA . TYR A 1 267 ? 16.112 -7.517 -27.652 1.00 93.75 267 TYR A CA 1
ATOM 2160 C C . TYR A 1 267 ? 16.359 -9.017 -27.455 1.00 93.75 267 TYR A C 1
ATOM 2162 O O . TYR A 1 267 ? 15.744 -9.632 -26.586 1.00 93.75 267 TYR A O 1
ATOM 2170 N N . ARG A 1 268 ? 17.312 -9.587 -28.205 1.00 91.38 268 ARG A N 1
ATOM 2171 C CA . ARG A 1 268 ? 17.644 -11.017 -28.130 1.00 91.38 268 ARG A CA 1
ATOM 2172 C C . ARG A 1 268 ? 18.142 -11.437 -26.751 1.00 91.38 268 ARG A C 1
ATOM 2174 O O . ARG A 1 268 ? 17.774 -12.502 -26.277 1.00 91.38 268 ARG A O 1
ATOM 2181 N N . ALA A 1 269 ? 18.937 -10.596 -26.094 1.00 91.62 269 ALA A N 1
ATOM 2182 C CA . ALA A 1 269 ? 19.433 -10.873 -24.749 1.00 91.62 269 ALA A CA 1
ATOM 2183 C C . ALA A 1 269 ? 18.342 -10.786 -23.664 1.00 91.62 269 ALA A C 1
ATOM 2185 O O . ALA A 1 269 ? 18.443 -11.455 -22.641 1.00 91.62 269 ALA A O 1
ATOM 2186 N N . ILE A 1 270 ? 17.318 -9.947 -23.852 1.00 92.25 270 ILE A N 1
ATOM 2187 C CA . ILE A 1 270 ? 16.254 -9.716 -22.859 1.00 92.25 270 ILE A CA 1
ATOM 2188 C C . ILE A 1 270 ? 15.110 -10.727 -22.990 1.00 92.25 270 ILE A C 1
ATOM 2190 O O . ILE A 1 270 ? 14.512 -11.112 -21.979 1.00 92.25 270 ILE A O 1
ATOM 2194 N N . PHE A 1 271 ? 14.768 -11.094 -24.224 1.00 89.88 271 PHE A N 1
ATOM 2195 C CA . PHE A 1 271 ? 13.581 -11.884 -24.546 1.00 89.88 271 PHE A CA 1
ATOM 2196 C C . PHE A 1 271 ? 13.888 -13.304 -25.022 1.00 89.88 271 PHE A C 1
ATOM 2198 O O . PHE A 1 271 ? 12.932 -13.972 -25.397 1.00 89.88 271 PHE A O 1
ATOM 2205 N N . SER A 1 272 ? 15.163 -13.729 -24.986 1.00 73.44 272 SER A N 1
ATOM 2206 C CA . SER A 1 272 ? 15.670 -15.081 -25.280 1.00 73.44 272 SER A CA 1
ATOM 2207 C C . SER A 1 272 ? 14.775 -15.871 -26.239 1.00 73.44 272 SER A C 1
ATOM 2209 O O . SER A 1 272 ? 13.884 -16.588 -25.795 1.00 73.44 272 SER A O 1
ATOM 2211 N N . ASP A 1 273 ? 15.025 -15.782 -27.547 1.00 60.66 273 ASP A N 1
ATOM 2212 C CA . ASP A 1 273 ? 14.370 -16.651 -28.543 1.00 60.66 273 ASP A CA 1
ATOM 2213 C C . ASP A 1 273 ? 14.947 -18.091 -28.497 1.00 60.66 273 ASP A C 1
ATOM 2215 O O . ASP A 1 273 ? 15.244 -18.680 -29.536 1.00 60.66 273 ASP A O 1
ATOM 2219 N N . ASP A 1 274 ? 15.153 -18.657 -27.302 1.00 45.31 274 ASP A N 1
ATOM 2220 C CA . ASP A 1 274 ? 15.614 -20.037 -27.144 1.00 45.31 274 ASP A CA 1
ATOM 2221 C C . ASP A 1 274 ? 14.409 -20.982 -27.123 1.00 45.31 274 ASP A C 1
ATOM 2223 O O . ASP A 1 274 ? 13.668 -21.089 -26.147 1.00 45.31 274 ASP A O 1
ATOM 2227 N N . ASP A 1 275 ? 14.272 -21.646 -28.266 1.00 42.72 275 ASP A N 1
ATOM 2228 C CA . ASP A 1 275 ? 13.393 -22.744 -28.637 1.00 42.72 275 ASP A CA 1
ATOM 2229 C C . ASP A 1 275 ? 11.874 -22.520 -28.526 1.00 42.72 275 ASP A C 1
ATOM 2231 O O . ASP A 1 275 ? 11.317 -22.332 -27.439 1.00 42.72 275 ASP A O 1
ATOM 2235 N N . PRO A 1 276 ? 11.134 -22.650 -29.649 1.00 44.25 276 PRO A N 1
ATOM 2236 C CA . PRO A 1 276 ? 9.694 -22.791 -29.586 1.00 44.25 276 PRO A CA 1
ATOM 2237 C C . PRO A 1 276 ? 9.378 -24.096 -28.849 1.00 44.25 276 PRO A C 1
ATOM 2239 O O . PRO A 1 276 ? 9.341 -25.178 -29.436 1.00 44.25 276 PRO A O 1
ATOM 2242 N N . LEU A 1 277 ? 9.103 -23.993 -27.547 1.00 47.16 277 LEU A N 1
ATOM 2243 C CA . LEU A 1 277 ? 8.313 -24.989 -26.836 1.00 47.16 277 LEU A CA 1
ATOM 2244 C C . LEU A 1 277 ? 7.086 -25.282 -27.714 1.00 47.16 277 LEU A C 1
ATOM 2246 O O . LEU A 1 277 ? 6.437 -24.326 -28.156 1.00 47.16 277 LEU A O 1
ATOM 2250 N N . PRO A 1 278 ? 6.761 -26.551 -28.012 1.00 41.75 278 PRO A N 1
ATOM 2251 C CA . PRO A 1 278 ? 5.617 -26.886 -28.851 1.00 41.75 278 PRO A CA 1
ATOM 2252 C C . PRO A 1 278 ? 4.339 -26.386 -28.161 1.00 41.75 278 PRO A C 1
ATOM 2254 O O . PRO A 1 278 ? 3.835 -27.009 -27.231 1.00 41.75 278 PRO A O 1
ATOM 2257 N N . GLY A 1 279 ? 3.870 -25.204 -28.575 1.00 52.62 279 GLY A N 1
ATOM 2258 C CA . GLY A 1 279 ? 2.782 -24.458 -27.936 1.00 52.62 279 GLY A CA 1
ATOM 2259 C C . GLY A 1 279 ? 3.046 -22.960 -27.709 1.00 52.62 279 GLY A C 1
ATOM 2260 O O . GLY A 1 279 ? 2.085 -22.229 -27.470 1.00 52.62 279 GLY A O 1
ATOM 2261 N N . SER A 1 280 ? 4.293 -22.477 -27.811 1.00 49.34 280 SER A N 1
ATOM 2262 C CA . SER A 1 280 ? 4.603 -21.042 -27.718 1.00 49.34 280 SER A CA 1
ATOM 2263 C C . SER A 1 280 ? 4.318 -20.328 -29.043 1.00 49.34 280 SER A C 1
ATOM 2265 O O . SER A 1 280 ? 4.646 -20.813 -30.126 1.00 49.34 280 SER A O 1
ATOM 2267 N N . GLN A 1 281 ? 3.610 -19.206 -28.953 1.00 56.41 281 GLN A N 1
ATOM 2268 C CA . GLN A 1 281 ? 2.878 -18.587 -30.052 1.00 56.41 281 GLN A CA 1
ATOM 2269 C C . GLN A 1 281 ? 3.801 -18.026 -31.146 1.00 56.41 281 GLN A C 1
ATOM 2271 O O . GLN A 1 281 ? 4.639 -17.165 -30.891 1.00 56.41 281 GLN A O 1
ATOM 2276 N N . VAL A 1 282 ? 3.517 -18.396 -32.400 1.00 54.84 282 VAL A N 1
ATOM 2277 C CA . VAL A 1 282 ? 4.057 -17.821 -33.656 1.00 54.84 282 VAL A CA 1
ATOM 2278 C C . VAL A 1 282 ? 4.050 -16.275 -33.674 1.00 54.84 282 VAL A C 1
ATOM 2280 O O . VAL A 1 282 ? 4.822 -15.646 -34.395 1.00 54.84 282 VAL A O 1
ATOM 2283 N N . ASN A 1 283 ? 3.216 -15.649 -32.841 1.00 64.62 283 ASN A N 1
ATOM 2284 C CA . ASN A 1 283 ? 3.073 -14.202 -32.734 1.00 64.62 283 ASN A CA 1
ATOM 2285 C C . ASN A 1 283 ? 4.277 -13.484 -32.097 1.00 64.62 283 ASN A C 1
ATOM 2287 O O . ASN A 1 283 ? 4.519 -12.331 -32.441 1.00 64.62 283 ASN A O 1
ATOM 2291 N N . GLU A 1 284 ? 5.046 -14.108 -31.198 1.00 72.25 284 GLU A N 1
ATOM 2292 C CA . GLU A 1 284 ? 6.091 -13.389 -30.442 1.00 72.25 284 GLU A CA 1
ATOM 2293 C C . GLU A 1 284 ? 7.336 -13.091 -31.289 1.00 72.25 284 GLU A C 1
ATOM 2295 O O . GLU A 1 284 ? 7.799 -11.949 -31.340 1.00 72.25 284 GLU A O 1
ATOM 2300 N N . ALA A 1 285 ? 7.815 -14.085 -32.041 1.00 74.56 285 ALA A N 1
ATOM 2301 C CA . ALA A 1 285 ? 8.887 -13.899 -33.018 1.00 74.56 285 ALA A CA 1
ATOM 2302 C C . ALA A 1 285 ? 8.449 -12.965 -34.163 1.00 74.56 285 ALA A C 1
ATOM 2304 O O . ALA A 1 285 ? 9.231 -12.143 -34.650 1.00 74.56 285 ALA A O 1
ATOM 2305 N N . ALA A 1 286 ? 7.172 -13.027 -34.565 1.00 84.50 286 ALA A N 1
ATOM 2306 C CA . ALA A 1 286 ? 6.620 -12.159 -35.602 1.00 84.50 286 ALA A CA 1
ATOM 2307 C C . ALA A 1 286 ? 6.641 -10.669 -35.212 1.00 84.50 286 ALA A C 1
ATOM 2309 O O . ALA A 1 286 ? 6.868 -9.827 -36.082 1.00 84.50 286 ALA A O 1
ATOM 2310 N N . ILE A 1 287 ? 6.468 -10.329 -33.926 1.00 89.19 287 ILE A N 1
ATOM 2311 C CA . ILE A 1 287 ? 6.569 -8.942 -33.432 1.00 89.19 287 ILE A CA 1
ATOM 2312 C C . ILE A 1 287 ? 7.966 -8.375 -33.707 1.00 89.19 287 ILE A C 1
ATOM 2314 O O . ILE A 1 287 ? 8.095 -7.272 -34.244 1.00 89.19 287 ILE A O 1
ATOM 2318 N N . PHE A 1 288 ? 9.009 -9.136 -33.371 1.00 90.75 288 PHE A N 1
ATOM 2319 C CA . PHE A 1 288 ? 10.388 -8.711 -33.585 1.00 90.75 288 PHE A CA 1
ATOM 2320 C C . PHE A 1 288 ? 10.717 -8.585 -35.072 1.00 90.75 288 PHE A C 1
ATOM 2322 O O . PHE A 1 288 ? 11.187 -7.536 -35.514 1.00 90.75 288 PHE A O 1
ATOM 2329 N N . HIS A 1 289 ? 10.414 -9.620 -35.860 1.00 89.56 289 HIS A N 1
ATOM 2330 C CA . HIS A 1 289 ? 10.665 -9.604 -37.299 1.00 89.56 289 HIS A CA 1
ATOM 2331 C C . HIS A 1 289 ? 9.913 -8.472 -38.005 1.00 89.56 289 HIS A C 1
ATOM 2333 O O . HIS A 1 289 ? 10.512 -7.752 -38.803 1.00 89.56 289 HIS A O 1
ATOM 2339 N N . GLY A 1 290 ? 8.637 -8.258 -37.676 1.00 91.44 290 GLY A N 1
ATOM 2340 C CA . GLY A 1 290 ? 7.842 -7.164 -38.231 1.00 91.44 290 GLY A CA 1
ATOM 2341 C C . GLY A 1 290 ? 8.420 -5.788 -37.897 1.00 91.44 290 GLY A C 1
ATOM 2342 O O . GLY A 1 290 ? 8.481 -4.918 -38.767 1.00 91.44 290 GLY A O 1
ATOM 2343 N N . TRP A 1 291 ? 8.910 -5.596 -36.668 1.00 94.31 291 TRP A N 1
ATOM 2344 C CA . TRP A 1 291 ? 9.578 -4.355 -36.278 1.00 94.31 291 TRP A CA 1
ATOM 2345 C C . TRP A 1 291 ? 10.891 -4.139 -37.041 1.00 94.31 291 TRP A C 1
ATOM 2347 O O . TRP A 1 291 ? 11.104 -3.050 -37.570 1.00 94.31 291 TRP A O 1
ATOM 2357 N N . VAL A 1 292 ? 11.739 -5.167 -37.172 1.00 92.69 292 VAL A N 1
ATOM 2358 C CA . VAL A 1 292 ? 12.998 -5.065 -37.933 1.00 92.69 292 VAL A CA 1
ATOM 2359 C C . VAL A 1 292 ? 12.724 -4.737 -39.403 1.00 92.69 292 VAL A C 1
ATOM 2361 O O . VAL A 1 292 ? 13.351 -3.828 -39.944 1.00 92.69 292 VAL A O 1
ATOM 2364 N N . VAL A 1 293 ? 11.763 -5.415 -40.040 1.00 93.38 293 VAL A N 1
ATOM 2365 C CA . VAL A 1 293 ? 11.369 -5.143 -41.435 1.00 93.38 293 VAL A CA 1
ATOM 2366 C C . VAL A 1 293 ? 10.895 -3.700 -41.596 1.00 93.38 293 VAL A C 1
ATOM 2368 O O . VAL A 1 293 ? 11.309 -3.025 -42.539 1.00 93.38 293 VAL A O 1
ATOM 2371 N N . LYS A 1 294 ? 10.087 -3.196 -40.656 1.00 93.00 294 LYS A N 1
ATOM 2372 C CA . LYS A 1 294 ? 9.654 -1.797 -40.652 1.00 93.00 294 LYS A CA 1
ATOM 2373 C C . LYS A 1 294 ? 10.846 -0.836 -40.572 1.00 93.00 294 LYS A C 1
ATOM 2375 O O . LYS A 1 294 ? 10.934 0.066 -41.400 1.00 93.00 294 LYS A O 1
ATOM 2380 N N . MET A 1 295 ? 11.774 -1.046 -39.636 1.00 92.19 295 MET A N 1
ATOM 2381 C CA . MET A 1 295 ? 12.945 -0.173 -39.482 1.00 92.19 295 MET A CA 1
ATOM 2382 C C . MET A 1 295 ? 13.840 -0.174 -40.729 1.00 92.19 295 MET A C 1
ATOM 2384 O O . MET A 1 295 ? 14.307 0.879 -41.155 1.00 92.19 295 MET A O 1
ATOM 2388 N N . VAL A 1 296 ? 14.056 -1.341 -41.345 1.00 91.25 296 VAL A N 1
ATOM 2389 C CA . VAL A 1 296 ? 14.832 -1.452 -42.591 1.00 91.25 296 VAL A CA 1
ATOM 2390 C C . VAL A 1 296 ? 14.114 -0.754 -43.748 1.00 91.25 296 VAL A C 1
ATOM 2392 O O . VAL A 1 296 ? 14.757 -0.057 -44.527 1.00 91.25 296 VAL A O 1
ATOM 2395 N N . SER A 1 297 ? 12.788 -0.874 -43.847 1.00 93.06 297 SER A N 1
ATOM 2396 C CA . SER A 1 297 ? 12.004 -0.170 -44.868 1.00 93.06 297 SER A CA 1
ATOM 2397 C C . SER A 1 297 ? 12.080 1.354 -44.717 1.00 93.06 297 SER A C 1
ATOM 2399 O O . SER A 1 297 ? 12.238 2.050 -45.716 1.00 93.06 297 SER A O 1
ATOM 2401 N N . GLU A 1 298 ? 11.987 1.883 -43.493 1.00 91.00 298 GLU A N 1
ATOM 2402 C CA . GLU A 1 298 ? 12.125 3.325 -43.216 1.00 91.00 298 GLU A CA 1
ATOM 2403 C C . GLU A 1 298 ? 13.534 3.836 -43.561 1.00 91.00 298 GLU A C 1
ATOM 2405 O O . GLU A 1 298 ? 13.699 4.920 -44.130 1.00 91.00 298 GLU A O 1
ATOM 2410 N N . PHE A 1 299 ? 14.558 3.027 -43.279 1.00 90.69 299 PHE A N 1
ATOM 2411 C CA . PHE A 1 299 ? 15.936 3.318 -43.664 1.00 90.69 299 PHE A CA 1
ATOM 2412 C C . PHE A 1 299 ? 16.117 3.360 -45.190 1.00 90.69 299 PHE A C 1
ATOM 2414 O O . PHE A 1 299 ? 16.686 4.320 -45.707 1.00 90.69 299 PHE A O 1
ATOM 2421 N N . LEU A 1 300 ? 15.587 2.373 -45.923 1.00 91.62 300 LEU A N 1
ATOM 2422 C CA . LEU A 1 300 ? 15.659 2.334 -47.389 1.00 91.62 300 LEU A CA 1
ATOM 2423 C C . LEU A 1 300 ? 14.952 3.530 -48.038 1.00 91.62 300 LEU A C 1
ATOM 2425 O O . LEU A 1 300 ? 15.507 4.137 -48.948 1.00 91.62 300 LEU A O 1
ATOM 2429 N N . GLN A 1 301 ? 13.776 3.916 -47.535 1.00 92.31 301 GLN A N 1
ATOM 2430 C CA . GLN A 1 301 ? 13.066 5.110 -48.011 1.00 92.31 301 GLN A CA 1
ATOM 2431 C C . GLN A 1 301 ? 13.871 6.394 -47.774 1.00 92.31 301 GLN A C 1
ATOM 2433 O O . GLN A 1 301 ? 13.876 7.296 -48.612 1.00 92.31 301 GLN A O 1
ATOM 2438 N N . THR A 1 302 ? 14.568 6.480 -46.637 1.00 88.56 302 THR A N 1
ATOM 2439 C CA . THR A 1 302 ? 15.445 7.618 -46.329 1.00 88.56 302 THR A CA 1
ATOM 2440 C C . THR A 1 302 ? 16.608 7.687 -47.320 1.00 88.56 302 THR A C 1
ATOM 2442 O O . THR A 1 302 ? 16.837 8.741 -47.909 1.00 88.56 302 THR A O 1
ATOM 2445 N N . LEU A 1 303 ? 17.272 6.555 -47.576 1.00 88.75 303 LEU A N 1
ATOM 2446 C CA . LEU A 1 303 ? 18.351 6.458 -48.560 1.00 88.75 303 LEU A CA 1
ATOM 2447 C C . LEU A 1 303 ? 17.894 6.822 -49.975 1.00 88.75 303 LEU A C 1
ATOM 2449 O O . LEU A 1 303 ? 18.577 7.579 -50.657 1.00 88.75 303 LEU A O 1
ATOM 2453 N N . GLU A 1 304 ? 16.748 6.306 -50.420 1.00 91.44 304 GLU A N 1
ATOM 2454 C CA . GLU A 1 304 ? 16.212 6.585 -51.755 1.00 91.44 304 GLU A CA 1
ATOM 2455 C C . GLU A 1 304 ? 15.947 8.083 -51.947 1.00 91.44 304 GLU A C 1
ATOM 2457 O O . GLU A 1 304 ? 16.353 8.665 -52.955 1.00 91.44 304 GLU A O 1
ATOM 2462 N N . ARG A 1 305 ? 15.344 8.734 -50.946 1.00 89.00 305 ARG A N 1
ATOM 2463 C CA . ARG A 1 305 ? 15.100 10.180 -50.962 1.00 89.00 305 ARG A CA 1
ATOM 2464 C C . ARG A 1 305 ? 16.399 10.980 -51.043 1.00 89.00 305 ARG A C 1
ATOM 2466 O O . ARG A 1 305 ? 16.468 11.957 -51.785 1.00 89.00 305 ARG A O 1
ATOM 2473 N N . ASP A 1 306 ? 17.419 10.599 -50.283 1.00 87.06 306 ASP A N 1
ATOM 2474 C CA . ASP A 1 306 ? 18.676 11.346 -50.252 1.00 87.06 306 ASP A CA 1
ATOM 2475 C C . ASP A 1 306 ? 19.509 11.127 -51.521 1.00 87.06 306 ASP A C 1
ATOM 2477 O O . ASP A 1 306 ? 20.106 12.076 -52.028 1.00 87.06 306 ASP A O 1
ATOM 2481 N N . LEU A 1 307 ? 19.477 9.918 -52.093 1.00 87.75 307 LEU A N 1
ATOM 2482 C CA . LEU A 1 307 ? 20.075 9.623 -53.398 1.00 87.75 307 LEU A CA 1
ATOM 2483 C C . LEU A 1 307 ? 19.416 10.453 -54.505 1.00 87.75 307 LEU A C 1
ATOM 2485 O O . LEU A 1 307 ? 20.114 11.056 -55.316 1.00 87.75 307 LEU A O 1
ATOM 2489 N N . GLN A 1 308 ? 18.083 10.559 -54.509 1.00 88.31 308 GLN A N 1
ATOM 2490 C CA . GLN A 1 308 ? 17.364 11.424 -55.451 1.00 88.31 308 GLN A CA 1
ATOM 2491 C C . GLN A 1 308 ? 17.748 12.903 -55.286 1.00 88.31 308 GLN A C 1
ATOM 2493 O O . GLN A 1 308 ? 17.871 13.618 -56.280 1.00 88.31 308 GLN A O 1
ATOM 2498 N N . ARG A 1 309 ? 17.965 13.385 -54.054 1.00 85.00 309 ARG A N 1
ATOM 2499 C CA . ARG A 1 309 ? 18.433 14.763 -53.814 1.00 85.00 309 ARG A CA 1
ATOM 2500 C C . ARG A 1 309 ? 19.853 14.982 -54.329 1.00 85.00 309 ARG A C 1
ATOM 2502 O O . ARG A 1 309 ? 20.071 15.993 -54.981 1.00 85.00 309 ARG A O 1
ATOM 2509 N N . GLY A 1 310 ? 20.765 14.037 -54.088 1.00 77.50 310 GLY A N 1
ATOM 2510 C CA . GLY A 1 310 ? 22.150 14.102 -54.565 1.00 77.50 310 GLY A CA 1
ATOM 2511 C C . GLY A 1 310 ? 22.260 14.147 -56.092 1.00 77.50 310 GLY A C 1
ATOM 2512 O O . GLY A 1 310 ? 23.005 14.962 -56.626 1.00 77.50 310 GLY A O 1
ATOM 2513 N N . VAL A 1 311 ? 21.449 13.348 -56.798 1.00 74.50 311 VAL A N 1
ATOM 2514 C CA . VAL A 1 311 ? 21.407 13.328 -58.275 1.00 74.50 311 VAL A CA 1
ATOM 2515 C C . VAL A 1 311 ? 20.860 14.641 -58.857 1.00 74.50 311 VAL A C 1
ATOM 2517 O O . VAL A 1 311 ? 21.351 15.110 -59.877 1.00 74.50 311 VAL A O 1
ATOM 2520 N N . ASN A 1 312 ? 19.879 15.273 -58.203 1.00 61.56 312 ASN A N 1
ATOM 2521 C CA . ASN A 1 312 ? 19.274 16.527 -58.675 1.00 61.56 312 ASN A CA 1
ATOM 2522 C C . ASN A 1 312 ? 20.113 17.786 -58.380 1.00 61.56 312 ASN A C 1
ATOM 2524 O O . ASN A 1 312 ? 19.794 18.853 -58.896 1.00 61.56 312 ASN A O 1
ATOM 2528 N N . THR A 1 313 ? 21.147 17.693 -57.539 1.00 57.72 313 THR A N 1
ATOM 2529 C CA . THR A 1 313 ? 22.079 18.799 -57.243 1.00 57.72 313 THR A CA 1
ATOM 2530 C C . THR A 1 313 ? 23.277 18.880 -58.196 1.00 57.72 313 THR A C 1
ATOM 2532 O O . THR A 1 313 ? 24.018 19.856 -58.136 1.00 57.72 313 THR A O 1
ATOM 2535 N N . GLU A 1 314 ? 23.474 17.888 -59.072 1.00 50.44 314 GLU A N 1
ATOM 2536 C CA . GLU A 1 314 ? 24.572 17.838 -60.057 1.00 50.44 314 GLU A CA 1
ATOM 2537 C C . GLU A 1 314 ? 24.143 18.276 -61.484 1.00 50.44 314 GLU A C 1
ATOM 2539 O O . GLU A 1 314 ? 24.830 17.993 -62.472 1.00 50.44 314 GLU A O 1
ATOM 2544 N N . HIS A 1 315 ? 23.024 19.001 -61.610 1.00 42.47 315 HIS A N 1
ATOM 2545 C CA . HIS A 1 315 ? 22.544 19.654 -62.841 1.00 42.47 315 HIS A CA 1
ATOM 2546 C C . HIS A 1 315 ? 22.315 21.151 -62.627 1.00 42.47 315 HIS A C 1
ATOM 2548 O O . HIS A 1 315 ? 22.590 21.918 -63.577 1.00 42.47 315 HIS A O 1
#

Sequence (315 aa):
MAAVDVEDESLLASIFKDRFSPDCNAYLSELSSLRLEQLVREPERLQEDRALILQQTRDLAFRNYQTFIRTANCTELIYRDFSRVESSVNLLIGKLPGLGERCRGFMKEAEEIGSSRRMNSLTLNRHTEILEILEIPQLMDTCVRNAYYEEALELAAYVKRLERKHSTLPVIQGIVREVRQSTSLMLNQLLQQLRSNSQLPVCLRVIGYLRRMDVFTEAELRVKFLQARGSWLSSILAAVPNDDPYFHITKTMEACRVHLFDVITQYRAIFSDDDPLPGSQVNEAAIFHGWVVKMVSEFLQTLERDLQRGVNTEH

Foldseek 3Di:
DDDDPVVVVVVVCVVCVPDDDPVVVVVVVVLVVDDPVVNVCVVVVVVVVVVVVVVVVVVVCVVCVVVVVVVVVVVVVVVVVVVVVVVVVVVCVVCVVVVVVVVVVVVVVVVVVVVVVVVVVVCVVCVVVVVVLLCLLVVLLVCLVVVVLVVNLVSLVVLVVVCVVCVPDVSSVVSNVSSVVSVVSSLVVLLVQLLEPDALVSLLVSLVSVVSSVPDDLLRSLLSSLVSLVNSLVVVLVPQDPPQLVSNLVVSVVSCVVSVVRSVVSSCVNSPPPDDPPPPDPVRVVSVVVSSVVSVVVSVVSNVVSVVVNVVVVD

pLDDT: mean 86.28, std 15.15, range [29.86, 98.19]

Organism: Pagothenia borchgrevinki (NCBI:txid8213)

Radius of gyration: 64.85 Å; chains: 1; bounding box: 128×56×170 Å

InterPro domains:
  IPR007255 Conserved oligomeric Golgi complex subunit 8 [PF04124] (28-313)
  IPR007255 Conserved oligomeric Golgi complex subunit 8 [PTHR21311] (2-310)
  IPR016159 Cullin repeat-like-containing domain superfamily [SSF74788] (130-309)